Protein AF-A0A2E1RZI6-F1 (afdb_monomer)

Secondary structure (DSSP, 8-state):
-----S-------TT-EEEEE---TT-HHHHHHHHHHHHHHTEEEEE-S--S-SS--HHHHHHHHHHGGGS-----HHHHHHHHHHHH-PPPPGGGHHHHHHHHSSHHHHHHHHHHHHHHTT-BSEEEETTEEEESS---GGGGTS-PPBHHHHHHH----HHHHHHHH-------TTSPPPPPHHHHH--SSEEEE-S--S-SSS-EEEE-TTS-EEEE---BTTTTSB-EEEEEEE-TTSPEEEEEEEEETTEEEEEPPPEEE--GGGGGGS---S-------

Sequence (285 aa):
MTAIEPHEHCRLTHANKYLFVGDLHCDAMALEQAANIALVHKAKLCLLGDYTSYGPALDIVLALNDILPGSLSIFGNHEYYLARHALLGGRKFSCMNESWDSLNATSQGRHALLRYLEILQTLPAWRSNKQMIWAHGGVDDIMMDEDAPPLGRILKTGHRDRLFNLAMHSRTQNIKSSQTAPTPEWVSKLTIGHAFVGHYIRHRDHVSLVQNQHGCITHFVDCGGGKGGQAGLVLMQPDLAGCYTAHTARTGNEGADWTRPEIEFLRPENDKKMTAHATDNLVKT

Nearest PDB structures (foldseek):
  3qfo-assembly1_B  TM=6.246E-01  e=6.403E-07  Streptococcus pneumoniae R6
  4a8j-assembly1_B  TM=5.720E-01  e=3.487E+00  Saccharomyces cerevisiae S288C
  6gvw-assembly1_F  TM=2.870E-01  e=2.739E+00  Mus musculus

Solvent-accessible surface area (backbone atoms only — not comparable to full-atom values): 15412 Å² total; per-residue (Å²): 137,82,80,82,78,82,71,82,73,79,71,74,55,76,84,55,28,36,27,38,31,18,21,24,15,26,36,38,66,47,51,52,51,52,53,52,49,17,60,77,68,66,23,49,41,26,43,27,17,25,54,46,27,65,29,57,22,42,66,28,41,54,54,44,60,68,48,54,86,78,39,68,45,29,48,14,49,51,49,52,44,51,50,38,24,75,76,66,72,39,77,81,55,78,56,36,47,47,17,52,50,44,21,61,73,41,74,67,24,42,53,39,50,54,54,36,52,60,54,48,31,64,26,20,42,36,52,55,48,101,52,39,39,38,20,9,32,33,72,58,69,68,54,63,82,47,85,51,59,25,43,45,55,35,73,72,70,65,66,70,52,72,65,56,46,32,15,44,55,38,88,82,72,96,68,60,99,89,52,75,53,81,79,62,75,54,58,70,69,39,72,53,52,33,39,39,23,9,81,50,60,48,37,54,89,46,46,44,34,41,31,29,84,68,65,16,35,36,36,29,22,8,6,36,16,45,69,90,36,32,30,10,34,36,41,36,35,52,46,99,86,66,49,74,49,73,40,26,27,31,54,50,100,90,46,72,57,76,44,82,65,63,73,45,71,58,55,87,75,71,74,68,82,81,76,86,90,76,89,87,84,84,84,89,133

Radius of gyration: 19.61 Å; Cα contacts (8 Å, |Δi|>4): 596; chains: 1; bounding box: 68×56×53 Å

Foldseek 3Di:
DDDDDPDPPPQPDLQAKAKEKFAAAQPLVLVVLSVVVCVVVVHAYEYQANPHFLAARQNSLQVCLVRLVRHLYAYELVLLQLLCCVPVVDDDDPRCPRNVCNLPVDPSSVVSSVSSSVSQQAHFQKDEHQAEIGAAAAAAQVVNVDDGHGSVRCSVPVDCDPGSCNRHCQPDDDDDQPDQDDDGPRQQVDLGAEYEYHDHQRAQAWWAWEAYPNRYIYTHQHNQHSNPGFIKIWIWGQDPVSHTDTWIWTQDPVHTDIDRHDYHYDDPVVVPPPDDDDDDDDDDD

Structure (mmCIF, N/CA/C/O backbone):
data_AF-A0A2E1RZI6-F1
#
_entry.id   AF-A0A2E1RZI6-F1
#
loop_
_atom_site.group_PDB
_atom_site.id
_atom_site.type_symbol
_atom_site.label_atom_id
_atom_site.label_alt_id
_atom_site.label_comp_id
_atom_site.label_asym_id
_atom_site.label_entity_id
_atom_site.label_seq_id
_atom_site.pdbx_PDB_ins_code
_atom_site.Cartn_x
_atom_site.Cartn_y
_atom_site.Cartn_z
_atom_site.occupancy
_atom_site.B_iso_or_equiv
_atom_site.auth_seq_id
_atom_site.auth_comp_id
_atom_site.auth_asym_id
_atom_site.auth_atom_id
_atom_site.pdbx_PDB_model_num
ATOM 1 N N . MET A 1 1 ? 13.922 -34.566 7.025 1.00 35.84 1 MET A N 1
ATOM 2 C CA . MET A 1 1 ? 13.300 -33.494 6.222 1.00 35.84 1 MET A CA 1
ATOM 3 C C . MET A 1 1 ? 11.924 -33.244 6.804 1.00 35.84 1 MET A C 1
ATOM 5 O O . MET A 1 1 ? 10.984 -33.954 6.480 1.00 35.84 1 MET A O 1
ATOM 9 N N . THR A 1 2 ? 11.853 -32.350 7.783 1.00 29.70 2 THR A N 1
ATOM 10 C CA . THR A 1 2 ? 10.610 -31.947 8.444 1.00 29.70 2 THR A CA 1
ATOM 11 C C . THR A 1 2 ? 9.844 -31.004 7.524 1.00 29.70 2 THR A C 1
ATOM 13 O O . THR A 1 2 ? 10.425 -30.091 6.940 1.00 29.70 2 THR A O 1
ATOM 16 N N . ALA A 1 3 ? 8.558 -31.294 7.343 1.00 29.39 3 ALA A N 1
ATOM 17 C CA . ALA A 1 3 ? 7.646 -30.522 6.519 1.00 29.39 3 ALA A CA 1
ATOM 18 C C . ALA A 1 3 ? 7.539 -29.081 7.039 1.00 29.39 3 ALA A C 1
ATOM 20 O O . ALA A 1 3 ? 7.426 -28.855 8.242 1.00 29.39 3 ALA A O 1
ATOM 21 N N . ILE A 1 4 ? 7.588 -28.121 6.118 1.00 30.50 4 ILE A N 1
ATOM 22 C CA . ILE A 1 4 ? 7.253 -26.720 6.373 1.00 30.50 4 ILE A CA 1
ATOM 23 C C . ILE A 1 4 ? 5.740 -26.682 6.603 1.00 30.50 4 ILE A C 1
ATOM 25 O O . ILE A 1 4 ? 4.977 -27.002 5.689 1.00 30.50 4 ILE A O 1
ATOM 29 N N . GLU A 1 5 ? 5.309 -26.361 7.822 1.00 28.25 5 GLU A N 1
ATOM 30 C CA . GLU A 1 5 ? 3.887 -26.198 8.123 1.00 28.25 5 GLU A CA 1
ATOM 31 C C . GLU A 1 5 ? 3.296 -25.010 7.340 1.00 28.25 5 GLU A C 1
ATOM 33 O O . GLU A 1 5 ? 3.943 -23.966 7.204 1.00 28.25 5 GLU A O 1
ATOM 38 N N . PRO A 1 6 ? 2.075 -25.148 6.795 1.00 34.88 6 PRO A N 1
ATOM 39 C CA . PRO A 1 6 ? 1.438 -24.101 6.019 1.00 34.88 6 PRO A CA 1
ATOM 40 C C . PRO A 1 6 ? 0.861 -23.024 6.946 1.00 34.88 6 PRO A C 1
ATOM 42 O O . PRO A 1 6 ? -0.004 -23.298 7.769 1.00 34.88 6 PRO A O 1
ATOM 45 N N . HIS A 1 7 ? 1.301 -21.784 6.727 1.00 35.81 7 HIS A N 1
ATOM 46 C CA . HIS A 1 7 ? 0.655 -20.549 7.171 1.00 35.81 7 HIS A CA 1
ATOM 47 C C . HIS A 1 7 ? 0.348 -20.470 8.674 1.00 35.81 7 HIS A C 1
ATOM 49 O O . HIS A 1 7 ? -0.802 -20.608 9.097 1.00 35.81 7 HIS A O 1
ATOM 55 N N . GLU A 1 8 ? 1.349 -20.065 9.465 1.00 32.62 8 GLU A N 1
ATOM 56 C CA . GLU A 1 8 ? 1.057 -19.241 10.637 1.00 32.62 8 GLU A CA 1
ATOM 57 C C . GLU A 1 8 ? 0.176 -18.085 10.157 1.00 32.62 8 GLU A C 1
ATOM 59 O O . GLU A 1 8 ? 0.629 -17.148 9.495 1.00 32.62 8 GLU A O 1
ATOM 64 N N . HIS A 1 9 ? -1.119 -18.168 10.461 1.00 36.78 9 HIS A N 1
ATOM 65 C CA . HIS A 1 9 ? -1.949 -16.987 10.568 1.00 36.78 9 HIS A CA 1
ATOM 66 C C . HIS A 1 9 ? -1.161 -16.046 11.463 1.00 36.78 9 HIS A C 1
ATOM 68 O O . HIS A 1 9 ? -1.011 -16.319 12.655 1.00 36.78 9 HIS A O 1
ATOM 74 N N . CYS A 1 10 ? -0.602 -14.987 10.881 1.00 38.09 10 CYS A N 1
ATOM 75 C CA . CYS A 1 10 ? -0.020 -13.898 11.634 1.00 38.09 10 CYS A CA 1
ATOM 76 C C . CYS A 1 10 ? -1.180 -13.332 12.455 1.00 38.09 10 CYS A C 1
ATOM 78 O O . CYS A 1 10 ? -1.945 -12.498 11.979 1.00 38.09 10 CYS A O 1
ATOM 80 N N . ARG A 1 11 ? -1.410 -13.896 13.646 1.00 37.75 11 ARG A N 1
ATOM 81 C CA . ARG A 1 11 ? -2.431 -13.452 14.583 1.00 37.75 11 ARG A CA 1
ATOM 82 C C . ARG A 1 11 ? -1.929 -12.114 15.080 1.00 37.75 11 ARG A C 1
ATOM 84 O O . ARG A 1 11 ? -1.151 -12.040 16.024 1.00 37.75 11 ARG A O 1
ATOM 91 N N . LEU A 1 12 ? -2.317 -11.077 14.354 1.00 50.25 12 LEU A N 1
ATOM 92 C CA . LEU A 1 12 ? -2.122 -9.677 14.675 1.00 50.25 12 LEU A CA 1
ATOM 93 C C . LEU A 1 12 ? -2.569 -9.476 16.125 1.00 50.25 12 LEU A C 1
ATOM 95 O O . LEU A 1 12 ? -3.759 -9.531 16.431 1.00 50.25 12 LEU A O 1
ATOM 99 N N . THR A 1 13 ? -1.612 -9.362 17.044 1.00 49.94 13 THR A N 1
ATOM 100 C CA . THR A 1 13 ? -1.910 -9.210 18.468 1.00 49.94 13 THR A CA 1
ATOM 101 C C . THR A 1 13 ? -2.272 -7.754 18.759 1.00 49.94 13 THR A C 1
ATOM 103 O O . THR A 1 13 ? -1.731 -6.829 18.146 1.00 49.94 13 THR A O 1
ATOM 106 N N . HIS A 1 14 ? -3.158 -7.542 19.735 1.00 53.28 14 HIS A N 1
ATOM 107 C CA . HIS A 1 14 ? -3.582 -6.212 20.196 1.00 53.28 14 HIS A CA 1
ATOM 108 C C . HIS A 1 14 ? -2.431 -5.354 20.765 1.00 53.28 14 HIS A C 1
ATOM 110 O O . HIS A 1 14 ? -2.615 -4.170 21.000 1.00 53.28 14 HIS A O 1
ATOM 116 N N . ALA A 1 15 ? -1.238 -5.925 20.974 1.00 61.38 15 ALA A N 1
ATOM 117 C CA . ALA A 1 15 ? -0.071 -5.226 21.517 1.00 61.38 15 ALA A CA 1
ATOM 118 C C . ALA A 1 15 ? 0.815 -4.561 20.447 1.00 61.38 15 ALA A C 1
ATOM 120 O O . ALA A 1 15 ? 1.722 -3.797 20.783 1.00 61.38 15 ALA A O 1
ATOM 121 N N . ASN A 1 16 ? 0.595 -4.858 19.164 1.00 79.44 16 ASN A N 1
ATOM 122 C CA . ASN A 1 16 ? 1.443 -4.335 18.098 1.00 79.44 16 ASN A CA 1
ATOM 123 C C . ASN A 1 16 ? 1.062 -2.900 17.725 1.00 79.44 16 ASN A C 1
ATOM 125 O O . ASN A 1 16 ? -0.117 -2.558 17.616 1.00 79.44 16 ASN A O 1
ATOM 129 N N . LYS A 1 17 ? 2.085 -2.087 17.452 1.00 89.31 17 LYS A N 1
ATOM 130 C CA . LYS A 1 17 ? 1.945 -0.820 16.730 1.00 89.31 17 LYS A CA 1
ATOM 131 C C . LYS A 1 17 ? 1.974 -1.094 15.230 1.00 89.31 17 LYS A C 1
ATOM 133 O O . LYS A 1 17 ? 2.715 -1.975 14.788 1.00 89.31 17 LYS A O 1
ATOM 138 N N . TYR A 1 18 ? 1.225 -0.322 14.457 1.00 92.44 18 TYR A N 1
ATOM 139 C CA . TYR A 1 18 ? 1.175 -0.433 12.999 1.00 92.44 18 TYR A CA 1
ATOM 140 C C . TYR A 1 18 ? 1.479 0.921 12.377 1.00 92.44 18 TYR A C 1
ATOM 142 O O . TYR A 1 18 ? 0.929 1.925 12.818 1.00 92.44 18 TYR A O 1
ATOM 150 N N . LEU A 1 19 ? 2.347 0.949 11.371 1.00 94.06 19 LEU A N 1
ATOM 151 C CA . LEU A 1 19 ? 2.562 2.130 10.544 1.00 94.06 19 LEU A CA 1
ATOM 152 C C . LEU A 1 19 ? 1.961 1.862 9.168 1.00 94.06 19 LEU A C 1
ATOM 154 O O . LEU A 1 19 ? 2.531 1.104 8.382 1.00 94.06 19 LEU A O 1
ATOM 158 N N . PHE A 1 20 ? 0.813 2.471 8.904 1.00 96.62 20 PHE A N 1
ATOM 159 C CA . PHE A 1 20 ? 0.176 2.455 7.597 1.00 96.62 20 PHE A CA 1
ATOM 160 C C . PHE A 1 20 ? 0.793 3.521 6.707 1.00 96.62 20 PHE A C 1
ATOM 162 O O . PHE A 1 20 ? 0.998 4.652 7.149 1.00 96.62 20 PHE A O 1
ATOM 169 N N . VAL A 1 21 ? 1.078 3.149 5.465 1.00 96.25 21 VAL A N 1
ATOM 170 C CA . VAL A 1 21 ? 1.686 4.022 4.460 1.00 96.25 21 VAL A CA 1
ATOM 171 C C . VAL A 1 21 ? 0.787 4.029 3.236 1.00 96.25 21 VAL A C 1
ATOM 173 O O . VAL A 1 21 ? 0.423 2.958 2.740 1.00 96.25 21 VAL A O 1
ATOM 176 N N . GLY A 1 22 ? 0.417 5.228 2.792 1.00 95.88 22 GLY A N 1
ATOM 177 C CA . GLY A 1 22 ? -0.352 5.436 1.568 1.00 95.88 22 GLY A CA 1
ATOM 178 C C . GLY A 1 22 ? 0.458 5.133 0.307 1.00 95.88 22 GLY A C 1
ATOM 179 O O . GLY A 1 22 ? 1.567 4.600 0.368 1.00 95.88 22 GLY A O 1
ATOM 180 N N . ASP A 1 23 ? -0.111 5.488 -0.837 1.00 96.25 23 ASP A N 1
ATOM 181 C CA . ASP A 1 23 ? 0.463 5.217 -2.152 1.00 96.25 23 ASP A CA 1
ATOM 182 C C . ASP A 1 23 ? 1.832 5.906 -2.323 1.00 96.25 23 ASP A C 1
ATOM 184 O O . ASP A 1 23 ? 2.042 7.045 -1.887 1.00 96.25 23 ASP A O 1
ATOM 188 N N . LEU A 1 24 ? 2.778 5.202 -2.958 1.00 96.06 24 LEU A N 1
ATOM 189 C CA . LEU A 1 24 ? 4.174 5.647 -3.091 1.00 96.06 24 LEU A CA 1
ATOM 190 C C . LEU A 1 24 ? 4.536 6.045 -4.521 1.00 96.06 24 LEU A C 1
ATOM 192 O O . LEU A 1 24 ? 5.321 6.970 -4.699 1.00 96.06 24 LEU A O 1
ATOM 196 N N . HIS A 1 25 ? 4.007 5.342 -5.529 1.00 96.56 25 HIS A N 1
ATOM 197 C CA . HIS A 1 25 ? 4.252 5.618 -6.952 1.00 96.56 25 HIS A CA 1
ATOM 198 C C . HIS A 1 25 ? 5.708 5.966 -7.294 1.00 96.56 25 HIS A C 1
ATOM 200 O O . HIS A 1 25 ? 6.024 7.059 -7.761 1.00 96.56 25 HIS A O 1
ATOM 206 N N . CYS A 1 26 ? 6.597 5.004 -7.057 1.00 96.31 26 CYS A N 1
ATOM 207 C CA . CYS A 1 26 ? 8.032 5.090 -7.320 1.00 96.31 26 CYS A CA 1
ATOM 208 C C . CYS A 1 26 ? 8.845 6.003 -6.389 1.00 96.31 26 CYS A C 1
ATOM 210 O O . CYS A 1 26 ? 10.049 6.143 -6.596 1.00 96.31 26 CYS A O 1
ATOM 212 N N . ASP A 1 27 ? 8.254 6.534 -5.318 1.00 94.25 27 ASP A N 1
ATOM 213 C CA . ASP A 1 27 ? 8.988 7.286 -4.298 1.00 94.25 27 ASP A CA 1
ATOM 214 C C . ASP A 1 27 ? 9.765 6.358 -3.338 1.00 94.25 27 ASP A C 1
ATOM 216 O O . ASP A 1 27 ? 9.298 5.962 -2.264 1.00 94.25 27 ASP A O 1
ATOM 220 N N . ALA A 1 28 ? 10.977 5.979 -3.750 1.00 93.19 28 ALA A N 1
ATOM 221 C CA . ALA A 1 28 ? 11.876 5.144 -2.952 1.00 93.19 28 ALA A CA 1
ATOM 222 C C . ALA A 1 28 ? 12.345 5.837 -1.660 1.00 93.19 28 ALA A C 1
ATOM 224 O O . ALA A 1 28 ? 12.524 5.171 -0.639 1.00 93.19 28 ALA A O 1
ATOM 225 N N . MET A 1 29 ? 12.493 7.166 -1.679 1.00 89.81 29 MET A N 1
ATOM 226 C CA . MET A 1 29 ? 12.886 7.935 -0.496 1.00 89.81 29 MET A CA 1
ATOM 227 C C . MET A 1 29 ? 11.780 7.913 0.559 1.00 89.81 29 MET A C 1
ATOM 229 O O . MET A 1 29 ? 12.051 7.678 1.738 1.00 89.81 29 MET A O 1
ATOM 233 N N . ALA A 1 30 ? 10.524 8.099 0.149 1.00 89.69 30 ALA A N 1
ATOM 234 C CA . ALA A 1 30 ? 9.384 7.992 1.051 1.00 89.69 30 ALA A CA 1
ATOM 235 C C . ALA A 1 30 ? 9.271 6.595 1.681 1.00 89.69 30 ALA A C 1
ATOM 237 O O . ALA A 1 30 ? 9.000 6.478 2.880 1.00 89.69 30 ALA A O 1
ATOM 238 N N . LEU A 1 31 ? 9.524 5.539 0.899 1.00 94.38 31 LEU A N 1
ATOM 239 C CA . LEU A 1 31 ? 9.553 4.166 1.405 1.00 94.38 31 LEU A CA 1
ATOM 240 C C . LEU A 1 31 ? 10.637 3.972 2.475 1.00 94.38 31 LEU A C 1
ATOM 242 O O . LEU A 1 31 ? 10.353 3.413 3.537 1.00 94.38 31 LEU A O 1
ATOM 246 N N . GLU A 1 32 ? 11.858 4.448 2.222 1.00 91.88 32 GLU A N 1
ATOM 247 C CA . GLU A 1 32 ? 12.967 4.366 3.179 1.00 91.88 32 GLU A CA 1
ATOM 248 C C . GLU A 1 32 ? 12.644 5.117 4.479 1.00 91.88 32 GLU A C 1
ATOM 250 O O . GLU A 1 32 ? 12.811 4.579 5.579 1.00 91.88 32 GLU A O 1
ATOM 255 N N . GLN A 1 33 ? 12.105 6.334 4.374 1.00 88.06 33 GLN A N 1
ATOM 256 C CA . GLN A 1 33 ? 11.678 7.111 5.538 1.00 88.06 33 GLN A CA 1
ATOM 257 C C . GLN A 1 33 ? 10.607 6.378 6.349 1.00 88.06 33 GLN A C 1
ATOM 259 O O . GLN A 1 33 ? 10.727 6.272 7.572 1.00 88.06 33 GLN A O 1
ATOM 264 N N . ALA A 1 34 ? 9.587 5.826 5.690 1.00 90.56 34 ALA A N 1
ATOM 265 C CA . ALA A 1 34 ? 8.539 5.067 6.361 1.00 90.56 34 ALA A CA 1
ATOM 266 C C . ALA A 1 34 ? 9.089 3.808 7.053 1.00 90.56 34 ALA A C 1
ATOM 268 O O . ALA A 1 34 ? 8.711 3.515 8.191 1.00 90.56 34 ALA A O 1
ATOM 269 N N . ALA A 1 35 ? 10.019 3.090 6.416 1.00 92.69 35 ALA A N 1
ATOM 270 C CA . ALA A 1 35 ? 10.683 1.934 7.017 1.00 92.69 35 ALA A CA 1
ATOM 271 C C . ALA A 1 35 ? 11.487 2.325 8.271 1.00 92.69 35 ALA A C 1
ATOM 273 O O . ALA A 1 35 ? 11.368 1.671 9.312 1.00 92.69 35 ALA A O 1
ATOM 274 N N . ASN A 1 36 ? 12.228 3.434 8.211 1.00 87.75 36 ASN A N 1
ATOM 275 C CA . ASN A 1 36 ? 12.973 3.969 9.352 1.00 87.75 36 ASN A CA 1
ATOM 276 C C . ASN A 1 36 ? 12.045 4.386 10.502 1.00 87.75 36 ASN A C 1
ATOM 278 O O . ASN A 1 36 ? 12.310 4.070 11.663 1.00 87.75 36 ASN A O 1
ATOM 282 N N . ILE A 1 37 ? 10.916 5.028 10.198 1.00 84.81 37 ILE A N 1
ATOM 283 C CA . ILE A 1 37 ? 9.906 5.391 11.200 1.00 84.81 37 ILE A CA 1
ATOM 284 C C . ILE A 1 37 ? 9.314 4.135 11.846 1.00 84.81 37 ILE A C 1
ATOM 286 O O . ILE A 1 37 ? 9.221 4.059 13.073 1.00 84.81 37 ILE A O 1
ATOM 290 N N . ALA A 1 38 ? 8.949 3.126 11.051 1.00 89.81 38 ALA A N 1
ATOM 291 C CA . ALA A 1 38 ? 8.434 1.867 11.580 1.00 89.81 38 ALA A CA 1
ATOM 292 C C . ALA A 1 38 ? 9.448 1.206 12.527 1.00 89.81 38 ALA A C 1
ATOM 294 O O . ALA A 1 38 ? 9.070 0.760 13.612 1.00 89.81 38 ALA A O 1
ATOM 295 N N . LEU A 1 39 ? 10.736 1.223 12.172 1.00 90.25 39 LEU A N 1
ATOM 296 C CA . LEU A 1 39 ? 11.815 0.707 13.012 1.00 90.25 39 LEU A CA 1
ATOM 297 C C . LEU A 1 39 ? 11.932 1.474 14.340 1.00 90.25 39 LEU A C 1
ATOM 299 O O . LEU A 1 39 ? 11.896 0.856 15.407 1.00 90.25 39 LEU A O 1
ATOM 303 N N . VAL A 1 40 ? 12.011 2.809 14.291 1.00 87.88 40 VAL A N 1
ATOM 304 C CA . VAL A 1 40 ? 12.124 3.681 15.479 1.00 87.88 40 VAL A CA 1
ATOM 305 C C . VAL A 1 40 ? 10.943 3.482 16.428 1.00 87.88 40 VAL A C 1
ATOM 307 O O . VAL A 1 40 ? 11.121 3.350 17.641 1.00 87.88 40 VAL A O 1
ATOM 310 N N . HIS A 1 41 ? 9.730 3.399 15.882 1.00 83.88 41 HIS A N 1
ATOM 311 C CA . HIS A 1 41 ? 8.514 3.229 16.673 1.00 83.88 41 HIS A CA 1
ATOM 312 C C . HIS A 1 41 ? 8.216 1.772 17.043 1.00 83.88 41 HIS A C 1
ATOM 314 O O . HIS A 1 41 ? 7.239 1.530 17.758 1.00 83.88 41 HIS A O 1
ATOM 320 N N . LYS A 1 42 ? 9.043 0.811 16.603 1.00 90.31 42 LYS A N 1
ATOM 321 C CA . LYS A 1 42 ? 8.813 -0.637 16.757 1.00 90.31 42 LYS A CA 1
ATOM 322 C C . LYS A 1 42 ? 7.430 -1.054 16.239 1.00 90.31 42 LYS A C 1
ATOM 324 O O . LYS A 1 42 ? 6.729 -1.852 16.862 1.00 90.31 42 LYS A O 1
ATOM 329 N N . ALA A 1 43 ? 7.023 -0.464 15.121 1.00 90.19 43 ALA A N 1
ATOM 330 C CA . ALA A 1 43 ? 5.752 -0.714 14.467 1.00 90.19 43 ALA A CA 1
ATOM 331 C C . ALA A 1 43 ? 5.912 -1.708 13.313 1.00 90.19 43 ALA A C 1
ATOM 333 O O . ALA A 1 43 ? 6.951 -1.777 12.657 1.00 90.19 43 ALA A O 1
ATOM 334 N N . LYS A 1 44 ? 4.858 -2.476 13.040 1.00 94.38 44 LYS A N 1
ATOM 335 C CA . LYS A 1 44 ? 4.756 -3.278 11.822 1.00 94.38 44 LYS A CA 1
ATOM 336 C C . LYS A 1 44 ? 4.422 -2.359 10.650 1.00 94.38 44 LYS A C 1
ATOM 338 O O . LYS A 1 44 ? 3.420 -1.646 10.690 1.00 94.38 44 LYS A O 1
ATOM 343 N N . LEU A 1 45 ? 5.256 -2.386 9.616 1.00 95.81 45 LEU A N 1
ATOM 344 C CA . LEU A 1 45 ? 5.038 -1.615 8.396 1.00 95.81 45 LEU A CA 1
ATOM 345 C C . LEU A 1 45 ? 3.897 -2.230 7.573 1.00 95.81 45 LEU A C 1
ATOM 347 O O . LEU A 1 45 ? 3.898 -3.436 7.315 1.00 95.81 45 LEU A O 1
ATOM 351 N N . CYS A 1 46 ? 2.941 -1.399 7.165 1.00 97.38 46 CYS A N 1
ATOM 352 C CA . CYS A 1 46 ? 1.745 -1.786 6.421 1.00 97.38 46 CYS A CA 1
ATOM 353 C C . CYS A 1 46 ? 1.609 -0.885 5.183 1.00 97.38 46 CYS A C 1
ATOM 355 O O . CYS A 1 46 ? 1.040 0.202 5.267 1.00 97.38 46 CYS A O 1
ATOM 357 N N . LEU A 1 47 ? 2.143 -1.312 4.034 1.00 98.38 47 LEU A N 1
ATOM 358 C CA . LEU A 1 47 ? 1.984 -0.561 2.780 1.00 98.38 47 LEU A CA 1
ATOM 359 C C . LEU A 1 47 ? 0.620 -0.884 2.148 1.00 98.38 47 LEU A C 1
ATOM 361 O O . LEU A 1 47 ? 0.273 -2.065 2.024 1.00 98.38 47 LEU A O 1
ATOM 365 N N . LEU A 1 48 ? -0.126 0.146 1.740 1.00 98.19 48 LEU A N 1
ATOM 366 C CA . LEU A 1 48 ? -1.523 0.041 1.283 1.00 98.19 48 LEU A CA 1
ATOM 367 C C . LEU A 1 48 ? -1.700 -0.200 -0.227 1.00 98.19 48 LEU A C 1
ATOM 369 O O . LEU A 1 48 ? -2.813 -0.111 -0.737 1.00 98.19 48 LEU A O 1
ATOM 373 N N . GLY A 1 49 ? -0.626 -0.550 -0.927 1.00 97.56 49 GLY A N 1
ATOM 374 C CA . GLY A 1 49 ? -0.610 -0.780 -2.373 1.00 97.56 49 GLY A CA 1
ATOM 375 C C . GLY A 1 49 ? -0.053 0.409 -3.151 1.00 97.56 49 GLY A C 1
ATOM 376 O O . GLY A 1 49 ? 0.424 1.374 -2.560 1.00 97.56 49 GLY A O 1
ATOM 377 N N . ASP A 1 50 ? -0.081 0.300 -4.476 1.00 97.69 50 ASP A N 1
ATOM 378 C CA . ASP A 1 50 ? 0.325 1.335 -5.426 1.00 97.69 50 ASP A CA 1
ATOM 379 C C . ASP A 1 50 ? 1.749 1.848 -5.177 1.00 97.69 50 ASP A C 1
ATOM 381 O O . ASP A 1 50 ? 2.042 3.039 -5.025 1.00 97.69 50 ASP A O 1
ATOM 385 N N . TYR A 1 51 ? 2.679 0.895 -5.139 1.00 97.69 51 TYR A N 1
ATOM 386 C CA . TYR A 1 51 ? 4.088 1.199 -4.915 1.00 97.69 51 TYR A CA 1
ATOM 387 C C . TYR A 1 51 ? 4.754 1.708 -6.190 1.00 97.69 51 TYR A C 1
ATOM 389 O O . TYR A 1 51 ? 5.668 2.523 -6.141 1.00 97.69 51 TYR A O 1
ATOM 397 N N . THR A 1 52 ? 4.318 1.206 -7.342 1.00 96.94 52 THR A N 1
ATOM 398 C CA . THR A 1 52 ? 4.915 1.499 -8.652 1.00 96.94 52 THR A CA 1
ATOM 399 C C . THR A 1 52 ? 4.028 2.422 -9.496 1.00 96.94 52 THR A C 1
ATOM 401 O O . THR A 1 52 ? 2.953 2.839 -9.063 1.00 96.94 52 THR A O 1
ATOM 404 N N . SER A 1 53 ? 4.434 2.682 -10.747 1.00 94.75 53 SER A N 1
ATOM 405 C CA . SER A 1 53 ? 3.779 3.573 -11.722 1.00 94.75 53 SER A CA 1
ATOM 406 C C . SER A 1 53 ? 4.022 5.062 -11.491 1.00 94.75 53 SER A C 1
ATOM 408 O O . SER A 1 53 ? 4.375 5.477 -10.400 1.00 94.75 53 SER A O 1
ATOM 410 N N . TYR A 1 54 ? 3.804 5.855 -12.546 1.00 92.94 54 TYR A N 1
ATOM 411 C CA . TYR A 1 54 ? 4.025 7.308 -12.606 1.00 92.94 54 TYR A CA 1
ATOM 412 C C . TYR A 1 54 ? 5.489 7.769 -12.485 1.00 92.94 54 TYR A C 1
ATOM 414 O O . TYR A 1 54 ? 5.736 8.965 -12.391 1.00 92.94 54 TYR A O 1
ATOM 422 N N . GLY A 1 55 ? 6.450 6.845 -12.579 1.00 94.19 55 GLY A N 1
ATOM 423 C CA . GLY A 1 55 ? 7.872 7.165 -12.678 1.00 94.19 55 GLY A CA 1
ATOM 424 C C . GLY A 1 55 ? 8.769 5.929 -12.838 1.00 94.19 55 GLY A C 1
ATOM 425 O O . GLY A 1 55 ? 8.266 4.799 -12.930 1.00 94.19 55 GLY A O 1
ATOM 426 N N . PRO A 1 56 ? 10.100 6.117 -12.888 1.00 96.56 56 PRO A N 1
ATOM 427 C CA . PRO A 1 56 ? 11.079 5.031 -12.895 1.00 96.56 56 PRO A CA 1
ATOM 428 C C . PRO A 1 56 ? 10.998 4.195 -11.611 1.00 96.56 56 PRO A C 1
ATOM 430 O O . PRO A 1 56 ? 11.028 4.732 -10.513 1.00 96.56 56 PRO A O 1
ATOM 433 N N . ALA A 1 57 ? 10.920 2.870 -11.731 1.00 97.62 57 ALA A N 1
ATOM 434 C CA . ALA A 1 57 ? 10.605 1.980 -10.613 1.00 97.62 57 ALA A CA 1
ATOM 435 C C . ALA A 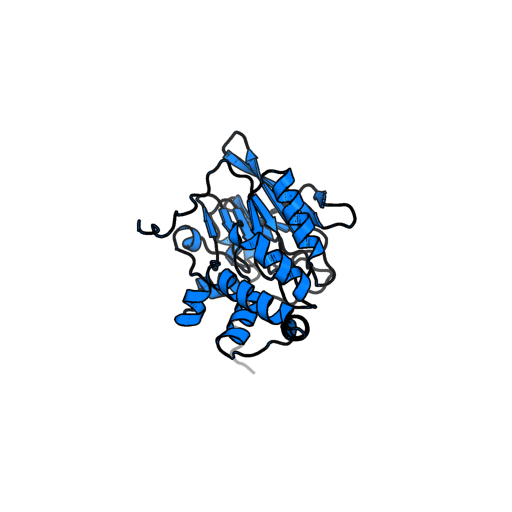1 57 ? 11.786 1.154 -10.093 1.00 97.62 57 ALA A C 1
ATOM 437 O O . ALA A 1 57 ? 11.608 0.411 -9.132 1.00 97.62 57 ALA A O 1
ATOM 438 N N . LEU A 1 58 ? 12.969 1.236 -10.710 1.00 98.19 58 LEU A N 1
ATOM 439 C CA . LEU A 1 58 ? 14.098 0.378 -10.336 1.00 98.19 58 LEU A CA 1
ATOM 440 C C . LEU A 1 58 ? 14.454 0.506 -8.848 1.00 98.19 58 LEU A C 1
ATOM 442 O O . LEU A 1 58 ? 14.496 -0.505 -8.149 1.00 98.19 58 LEU A O 1
ATOM 446 N N . ASP A 1 59 ? 14.642 1.733 -8.365 1.00 97.69 59 ASP A N 1
ATOM 447 C CA . ASP A 1 59 ? 15.100 1.983 -6.996 1.00 97.69 59 ASP A CA 1
ATOM 448 C C . ASP A 1 59 ? 14.074 1.515 -5.962 1.00 97.69 59 ASP A C 1
ATOM 450 O O . ASP A 1 59 ? 14.418 0.797 -5.021 1.00 97.69 59 ASP A O 1
ATOM 454 N N . ILE A 1 60 ? 12.789 1.830 -6.175 1.00 97.81 60 ILE A N 1
ATOM 455 C CA . ILE A 1 60 ? 11.747 1.388 -5.247 1.00 97.81 60 ILE A CA 1
ATOM 456 C C . ILE A 1 60 ? 11.584 -0.134 -5.269 1.00 97.81 60 ILE A C 1
ATOM 458 O O . ILE A 1 60 ? 11.388 -0.739 -4.222 1.00 97.81 60 ILE A O 1
ATOM 462 N N . VAL A 1 61 ? 11.692 -0.782 -6.433 1.00 98.62 61 VAL A N 1
ATOM 463 C CA . VAL A 1 61 ? 11.542 -2.241 -6.545 1.00 98.62 61 VAL A CA 1
ATOM 464 C C . VAL A 1 61 ? 12.690 -2.969 -5.848 1.00 98.62 61 VAL A C 1
ATOM 466 O O . VAL A 1 61 ? 12.453 -3.992 -5.206 1.00 98.62 61 VAL A O 1
ATOM 469 N N . LEU A 1 62 ? 13.914 -2.439 -5.921 1.00 98.44 62 LEU A N 1
ATOM 470 C CA . LEU A 1 62 ? 15.038 -2.964 -5.146 1.00 98.44 62 LEU A CA 1
ATOM 471 C C . LEU A 1 62 ? 14.756 -2.869 -3.641 1.00 98.44 62 LEU A C 1
ATOM 473 O O . LEU A 1 62 ? 14.836 -3.886 -2.959 1.00 98.44 62 LEU A O 1
ATOM 477 N N . ALA A 1 63 ? 14.321 -1.707 -3.146 1.00 98.00 63 ALA A N 1
ATOM 478 C CA . ALA A 1 63 ? 13.975 -1.533 -1.733 1.00 98.00 63 ALA A CA 1
ATOM 479 C C . ALA A 1 63 ? 12.796 -2.427 -1.285 1.00 98.00 63 ALA A C 1
ATOM 481 O O . ALA A 1 63 ? 12.810 -3.016 -0.203 1.00 98.00 63 ALA A O 1
ATOM 482 N N . LEU A 1 64 ? 11.770 -2.581 -2.126 1.00 98.44 64 LEU A N 1
ATOM 483 C CA . LEU A 1 64 ? 10.600 -3.417 -1.838 1.00 98.44 64 LEU A CA 1
ATOM 484 C C . LEU A 1 64 ? 10.941 -4.905 -1.742 1.00 98.44 64 LEU A C 1
ATOM 486 O O . LEU A 1 64 ? 10.311 -5.609 -0.952 1.00 98.44 64 LEU A O 1
ATOM 490 N N . ASN A 1 65 ? 11.920 -5.387 -2.513 1.00 98.38 65 ASN A N 1
ATOM 491 C CA . ASN A 1 65 ? 12.368 -6.779 -2.436 1.00 98.38 65 ASN A CA 1
ATOM 492 C C . ASN A 1 65 ? 12.900 -7.148 -1.043 1.00 98.38 65 ASN A C 1
ATOM 494 O O . ASN A 1 65 ? 12.744 -8.300 -0.629 1.00 98.38 65 ASN A O 1
ATOM 498 N N . ASP A 1 66 ? 13.457 -6.175 -0.321 1.00 97.25 66 ASP A N 1
ATOM 499 C CA . ASP A 1 66 ? 13.959 -6.356 1.041 1.00 97.25 66 ASP A CA 1
ATOM 500 C C . ASP A 1 66 ? 12.860 -6.136 2.093 1.00 97.25 66 ASP A C 1
ATOM 502 O O . ASP A 1 66 ? 12.781 -6.863 3.085 1.00 97.25 66 ASP A O 1
ATOM 506 N N . ILE A 1 67 ? 11.978 -5.157 1.871 1.00 96.88 67 ILE A N 1
ATOM 507 C CA . ILE A 1 67 ? 10.980 -4.722 2.862 1.00 96.88 67 ILE A CA 1
ATOM 508 C C . ILE A 1 67 ? 9.744 -5.631 2.903 1.00 96.88 67 ILE A C 1
ATOM 510 O O . ILE A 1 67 ? 9.264 -5.984 3.986 1.00 96.88 67 ILE A O 1
ATOM 514 N N . LEU A 1 68 ? 9.196 -6.003 1.743 1.00 97.06 68 LEU A N 1
ATOM 515 C CA . LEU A 1 68 ? 7.900 -6.685 1.657 1.00 97.06 68 LEU A CA 1
ATOM 516 C C . LEU A 1 68 ? 7.838 -8.052 2.359 1.00 97.06 68 LEU A C 1
ATOM 518 O O . LEU A 1 68 ? 6.812 -8.328 2.981 1.00 97.06 68 LEU A O 1
ATOM 522 N N . PRO A 1 69 ? 8.876 -8.914 2.326 1.00 95.62 69 PRO A N 1
ATOM 523 C CA . PRO A 1 69 ? 8.819 -10.206 3.013 1.00 95.62 69 PRO A CA 1
ATOM 524 C C . PRO A 1 69 ? 8.582 -10.108 4.530 1.00 95.62 69 PRO A C 1
ATOM 526 O O . PRO A 1 69 ? 8.070 -11.054 5.125 1.00 95.62 69 PRO A O 1
ATOM 529 N N . GLY A 1 70 ? 8.953 -8.985 5.159 1.00 92.75 70 GLY A N 1
ATOM 530 C CA . GLY A 1 70 ? 8.789 -8.749 6.598 1.00 92.75 70 GLY A CA 1
ATOM 531 C C . GLY A 1 70 ? 7.615 -7.839 6.976 1.00 92.75 70 GLY A C 1
ATOM 532 O O . GLY A 1 70 ? 7.408 -7.582 8.167 1.00 92.75 70 GLY A O 1
ATOM 533 N N . SER A 1 71 ? 6.866 -7.324 5.998 1.00 95.25 71 SER A N 1
ATOM 534 C CA . SER A 1 71 ? 5.795 -6.351 6.217 1.00 95.25 71 SER A CA 1
ATOM 535 C C . SER A 1 71 ? 4.404 -6.998 6.267 1.00 95.25 71 SER A C 1
ATOM 537 O O . SER A 1 71 ? 4.203 -8.169 5.945 1.00 95.25 71 SER A O 1
ATOM 539 N N . LEU A 1 72 ? 3.402 -6.211 6.665 1.00 96.00 72 LEU A N 1
ATOM 540 C CA . LEU A 1 72 ? 1.983 -6.576 6.598 1.00 96.00 72 LEU A CA 1
ATOM 541 C C . LEU A 1 72 ? 1.285 -5.867 5.431 1.00 96.00 72 LEU A C 1
ATOM 543 O O . LEU A 1 72 ? 0.146 -5.406 5.542 1.00 96.00 72 LEU A O 1
ATOM 547 N N . SER A 1 73 ? 1.991 -5.755 4.311 1.00 97.81 73 SER A N 1
ATOM 548 C CA . SER A 1 73 ? 1.511 -5.030 3.139 1.00 97.81 73 SER A CA 1
ATOM 549 C C . SER A 1 73 ? 0.467 -5.815 2.335 1.00 97.81 73 SER A C 1
ATOM 551 O O . SER A 1 73 ? 0.333 -7.040 2.469 1.00 97.81 73 SER A O 1
ATOM 553 N N . ILE A 1 74 ? -0.266 -5.074 1.505 1.00 98.50 74 ILE A N 1
ATOM 554 C CA . ILE A 1 74 ? -1.264 -5.540 0.528 1.00 98.50 74 ILE A CA 1
ATOM 555 C C . ILE A 1 74 ? -0.912 -4.984 -0.855 1.00 98.50 74 ILE A C 1
ATOM 557 O O . ILE A 1 74 ? -0.263 -3.944 -0.936 1.00 98.50 74 ILE A O 1
ATOM 561 N N . PHE A 1 75 ? -1.325 -5.635 -1.940 1.00 98.38 75 PHE A N 1
ATOM 562 C CA . PHE A 1 75 ? -1.090 -5.088 -3.285 1.00 98.38 75 PHE A CA 1
ATOM 563 C C . PHE A 1 75 ? -2.162 -4.057 -3.675 1.00 98.38 75 PHE A C 1
ATOM 565 O O . PHE A 1 75 ? -3.313 -4.181 -3.258 1.00 98.38 75 PHE A O 1
ATOM 572 N N . GLY A 1 76 ? -1.788 -3.064 -4.488 1.00 97.38 76 GLY A N 1
ATOM 573 C CA . GLY A 1 76 ? -2.723 -2.104 -5.083 1.00 97.38 76 GLY A CA 1
ATOM 574 C C . GLY A 1 76 ? -3.117 -2.474 -6.509 1.00 97.38 76 GLY A C 1
ATOM 575 O O . GLY A 1 76 ? -2.684 -3.496 -7.066 1.00 97.38 76 GLY A O 1
ATOM 576 N N . ASN A 1 77 ? -3.932 -1.631 -7.146 1.00 96.12 77 ASN A N 1
ATOM 577 C CA . ASN A 1 77 ? -4.345 -1.901 -8.520 1.00 96.12 77 ASN A CA 1
ATOM 578 C C . ASN A 1 77 ? -3.181 -1.760 -9.511 1.00 96.12 77 ASN A C 1
ATOM 580 O O . ASN A 1 77 ? -3.188 -2.430 -10.548 1.00 96.12 77 ASN A O 1
ATOM 584 N N . HIS A 1 78 ? -2.174 -0.939 -9.214 1.00 96.62 78 HIS A N 1
ATOM 585 C CA . HIS A 1 78 ? -0.998 -0.809 -10.073 1.00 96.62 78 HIS A CA 1
ATOM 586 C C . HIS A 1 78 ? -0.120 -2.064 -10.042 1.00 96.62 78 HIS A C 1
ATOM 588 O O . HIS A 1 78 ? 0.278 -2.548 -11.105 1.00 96.62 78 HIS A O 1
ATOM 594 N N . GLU A 1 79 ? 0.077 -2.681 -8.875 1.00 97.88 79 GLU A N 1
ATOM 595 C CA . GLU A 1 79 ? 0.759 -3.980 -8.778 1.00 97.88 79 GLU A CA 1
ATOM 596 C C . GLU A 1 79 ? -0.026 -5.082 -9.486 1.00 97.88 79 GLU A C 1
ATOM 598 O O . GLU A 1 79 ? 0.556 -5.919 -10.184 1.00 97.88 79 GLU A O 1
ATOM 603 N N . TYR A 1 80 ? -1.356 -5.054 -9.368 1.00 96.62 80 TYR A N 1
ATOM 604 C CA . TYR A 1 80 ? -2.223 -5.971 -10.097 1.00 96.62 80 TYR A CA 1
ATOM 605 C C . TYR A 1 80 ? -2.023 -5.864 -11.618 1.00 96.62 80 TYR A C 1
ATOM 607 O O . TYR A 1 80 ? -1.870 -6.881 -12.306 1.00 96.62 80 TYR A O 1
ATOM 615 N N . TYR A 1 81 ? -2.005 -4.642 -12.159 1.00 96.06 81 TYR A N 1
ATOM 616 C CA . TYR A 1 81 ? -1.794 -4.403 -13.587 1.00 96.06 81 TYR A CA 1
ATOM 617 C C . TYR A 1 81 ? -0.387 -4.780 -14.043 1.00 96.06 81 TYR A C 1
ATOM 619 O O . TYR A 1 81 ? -0.254 -5.423 -15.090 1.00 96.06 81 TYR A O 1
ATOM 627 N N . LEU A 1 82 ? 0.635 -4.442 -13.256 1.00 97.00 82 LEU A N 1
ATOM 628 C CA . LEU A 1 82 ? 2.022 -4.787 -13.548 1.00 97.00 82 LEU A CA 1
ATOM 629 C C . LEU A 1 82 ? 2.194 -6.304 -13.621 1.00 97.00 82 LEU A C 1
ATOM 631 O O . LEU A 1 82 ? 2.689 -6.815 -14.625 1.00 97.00 82 LEU A O 1
ATOM 635 N N . ALA A 1 83 ? 1.718 -7.036 -12.611 1.00 97.12 83 ALA A N 1
ATOM 636 C CA . ALA A 1 83 ? 1.820 -8.490 -12.577 1.00 97.12 83 ALA A CA 1
ATOM 637 C C . ALA A 1 83 ? 1.010 -9.150 -13.702 1.00 97.12 83 ALA A C 1
ATOM 639 O O . ALA A 1 83 ? 1.494 -10.080 -14.350 1.00 97.12 83 ALA A O 1
ATOM 640 N N . ARG A 1 84 ? -0.192 -8.640 -14.009 1.00 96.19 84 ARG A N 1
ATOM 641 C CA . ARG A 1 84 ? -0.971 -9.102 -15.170 1.00 96.19 84 ARG A CA 1
ATOM 642 C C . ARG A 1 84 ? -0.235 -8.902 -16.490 1.00 96.19 84 ARG A C 1
ATOM 644 O O . ARG A 1 84 ? -0.317 -9.774 -17.354 1.00 96.19 84 ARG A O 1
ATOM 651 N N . HIS A 1 85 ? 0.406 -7.753 -16.683 1.00 96.56 85 HIS A N 1
ATOM 652 C CA . HI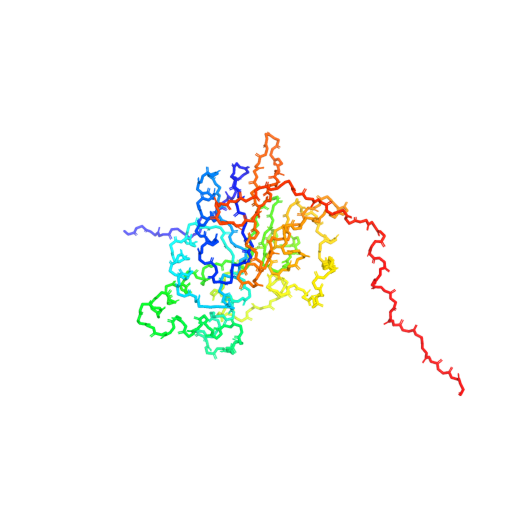S A 1 85 ? 1.164 -7.483 -17.900 1.00 96.56 85 HIS A CA 1
ATOM 653 C C . HIS A 1 85 ? 2.392 -8.396 -17.982 1.00 96.56 85 HIS A C 1
ATOM 655 O O . HIS A 1 85 ? 2.544 -9.117 -18.967 1.00 96.56 85 HIS A O 1
ATOM 661 N N . ALA A 1 86 ? 3.196 -8.432 -16.918 1.00 96.88 86 ALA A N 1
ATOM 662 C CA . ALA A 1 86 ? 4.455 -9.165 -16.869 1.00 96.88 86 ALA A CA 1
ATOM 663 C C . ALA A 1 86 ? 4.289 -10.688 -16.983 1.00 96.88 86 ALA A C 1
ATOM 665 O O . ALA A 1 86 ? 5.076 -11.335 -17.667 1.00 96.88 86 ALA A O 1
ATOM 666 N N . LEU A 1 87 ? 3.281 -11.263 -16.318 1.00 96.81 87 LEU A N 1
ATOM 667 C CA . LEU A 1 87 ? 3.135 -12.719 -16.195 1.00 96.81 87 LEU A CA 1
ATOM 668 C C . LEU A 1 87 ? 2.157 -13.324 -17.206 1.00 96.81 87 LEU A C 1
ATOM 670 O O . LEU A 1 87 ? 2.281 -14.497 -17.542 1.00 96.81 87 LEU A O 1
ATOM 674 N N . LEU A 1 88 ? 1.170 -12.551 -17.671 1.00 95.94 88 LEU A N 1
ATOM 675 C CA . LEU A 1 88 ? 0.083 -13.056 -18.522 1.00 95.94 88 LEU A CA 1
ATOM 676 C C . LEU A 1 88 ? -0.005 -12.345 -19.880 1.00 95.94 88 LEU A C 1
ATOM 678 O O . LEU A 1 88 ? -0.974 -12.554 -20.607 1.00 95.94 88 LEU A O 1
ATOM 682 N N . GLY A 1 89 ? 0.934 -11.448 -20.204 1.00 94.06 89 GLY A N 1
ATOM 683 C CA . GLY A 1 89 ? 0.872 -10.642 -21.429 1.00 94.06 89 GLY A CA 1
ATOM 684 C C . GLY A 1 89 ? -0.348 -9.715 -21.481 1.00 94.06 89 GLY A C 1
ATOM 685 O O . GLY A 1 89 ? -0.829 -9.369 -22.559 1.00 94.06 89 GLY A O 1
ATOM 686 N N . GLY A 1 90 ? -0.899 -9.339 -20.320 1.00 89.94 90 GLY A N 1
ATOM 687 C CA . GLY A 1 90 ? -2.043 -8.434 -20.226 1.00 89.94 90 GLY A CA 1
ATOM 688 C C . GLY A 1 90 ? -1.752 -7.034 -20.780 1.00 89.94 90 GLY A C 1
ATOM 689 O O . GLY A 1 90 ? -0.614 -6.682 -21.079 1.00 89.94 90 GLY A O 1
ATOM 690 N N . ARG A 1 91 ? -2.790 -6.197 -20.889 1.00 91.62 91 ARG A N 1
ATOM 691 C CA . ARG A 1 91 ? -2.655 -4.804 -21.345 1.00 91.62 91 ARG A CA 1
ATOM 692 C C . ARG A 1 91 ? -1.650 -4.032 -20.476 1.00 91.62 91 ARG A C 1
ATOM 694 O O . ARG A 1 91 ? -1.817 -3.978 -19.260 1.00 91.62 91 ARG A O 1
ATOM 701 N N . LYS A 1 92 ? -0.690 -3.356 -21.116 1.00 92.31 92 LYS A N 1
ATOM 702 C CA . LYS A 1 92 ? 0.135 -2.320 -20.478 1.00 92.31 92 LYS A CA 1
ATOM 703 C C . LYS A 1 92 ? -0.656 -1.009 -20.408 1.00 92.31 92 LYS A C 1
ATOM 705 O O . LYS A 1 92 ? -1.158 -0.529 -21.425 1.00 92.31 92 LYS A O 1
ATOM 710 N N . PHE A 1 93 ? -0.804 -0.454 -19.210 1.00 91.94 93 PHE A N 1
ATOM 711 C CA . PHE A 1 93 ? -1.423 0.853 -18.979 1.00 91.94 93 PHE A CA 1
ATOM 712 C C . PHE A 1 93 ? -0.367 1.956 -19.055 1.00 91.94 93 PHE A C 1
ATOM 714 O O . PHE A 1 93 ? 0.785 1.733 -18.694 1.00 91.94 93 PHE A O 1
ATOM 721 N N . SER A 1 94 ? -0.764 3.150 -19.503 1.00 93.00 94 SER A N 1
ATOM 722 C CA . SER A 1 94 ? 0.154 4.277 -19.715 1.00 93.00 94 SER A CA 1
ATOM 723 C C . SER A 1 94 ? 0.881 4.708 -18.442 1.00 93.00 94 SER A C 1
ATOM 725 O O . SER A 1 94 ? 2.064 5.022 -18.507 1.00 93.00 94 SER A O 1
ATOM 727 N N . CYS A 1 95 ? 0.211 4.651 -17.287 1.00 90.69 95 CYS A N 1
ATOM 728 C CA . CYS A 1 95 ? 0.806 4.952 -15.983 1.00 90.69 95 CYS A CA 1
ATOM 729 C C . CYS A 1 95 ? 2.015 4.065 -15.643 1.00 90.69 95 CYS A C 1
ATOM 731 O O . CYS A 1 95 ? 2.844 4.464 -14.835 1.00 90.69 95 CYS A O 1
ATOM 733 N N . MET A 1 96 ? 2.147 2.889 -16.264 1.00 95.25 96 MET A N 1
ATOM 734 C CA . MET A 1 96 ? 3.245 1.956 -16.010 1.00 95.25 96 MET A CA 1
ATOM 735 C C . MET A 1 96 ? 4.415 2.114 -16.981 1.00 95.25 96 MET A C 1
ATOM 737 O O . MET A 1 96 ? 5.385 1.380 -16.838 1.00 95.25 96 MET A O 1
ATOM 741 N N . ASN A 1 97 ? 4.340 2.992 -17.990 1.00 95.75 97 ASN A N 1
ATOM 742 C CA . ASN A 1 97 ? 5.349 3.036 -19.054 1.00 95.75 97 ASN A CA 1
ATOM 743 C C . ASN A 1 97 ? 6.760 3.261 -18.499 1.00 95.75 97 ASN A C 1
ATOM 745 O O . ASN A 1 97 ? 7.628 2.426 -18.717 1.00 95.75 97 ASN A O 1
ATOM 749 N N . GLU A 1 98 ? 6.961 4.314 -17.709 1.00 96.31 98 GLU A N 1
ATOM 750 C CA . GLU A 1 98 ? 8.276 4.632 -17.139 1.00 96.31 98 GLU A CA 1
ATOM 751 C C . GLU A 1 98 ? 8.774 3.547 -16.174 1.00 96.31 98 GLU A C 1
ATOM 753 O O . GLU A 1 98 ? 9.937 3.137 -16.220 1.00 96.31 98 GLU A O 1
ATOM 758 N N . SER A 1 99 ? 7.881 3.006 -15.342 1.00 97.38 99 SER A N 1
ATOM 759 C CA . SER A 1 99 ? 8.211 1.909 -14.430 1.00 97.38 99 SER A CA 1
ATOM 760 C C . SER A 1 99 ? 8.648 0.666 -15.199 1.00 97.38 99 SER A C 1
ATOM 762 O O . SER A 1 99 ? 9.679 0.074 -14.897 1.00 97.38 99 SER A O 1
ATOM 764 N N . TRP A 1 100 ? 7.898 0.298 -16.235 1.00 97.44 100 TRP A N 1
ATOM 765 C CA . TRP A 1 100 ? 8.208 -0.839 -17.089 1.00 97.44 100 TRP A CA 1
ATOM 766 C C . TRP A 1 100 ? 9.536 -0.656 -17.817 1.00 97.44 100 TRP A C 1
ATOM 768 O O . TRP A 1 100 ? 10.356 -1.575 -17.828 1.00 97.44 100 TRP A O 1
ATOM 778 N N . ASP A 1 101 ? 9.753 0.516 -18.407 1.00 97.56 101 ASP A N 1
ATOM 779 C CA . ASP A 1 101 ? 10.942 0.797 -19.202 1.00 97.56 101 ASP A CA 1
ATOM 780 C C . ASP A 1 101 ? 12.192 0.809 -18.310 1.00 97.56 101 ASP A C 1
ATOM 782 O O . ASP A 1 101 ? 13.176 0.146 -18.633 1.00 97.56 101 ASP A O 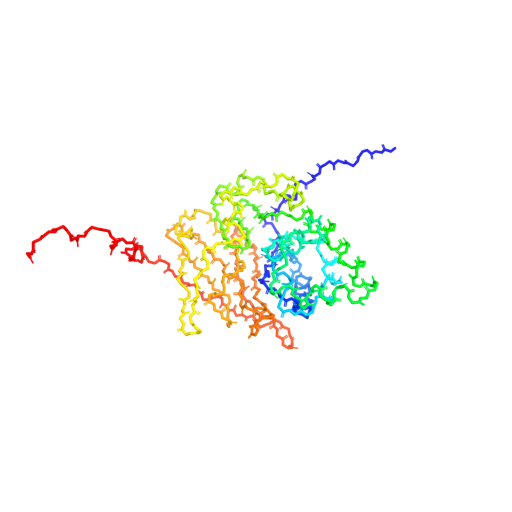1
ATOM 786 N N . SER A 1 102 ? 12.130 1.442 -17.133 1.00 97.69 102 SER A N 1
ATOM 787 C CA . SER A 1 102 ? 13.239 1.439 -16.162 1.00 97.69 102 SER A CA 1
ATOM 788 C C . SER A 1 102 ? 13.588 0.037 -15.642 1.00 97.69 102 SER A C 1
ATOM 790 O O . SER A 1 102 ? 14.766 -0.306 -15.542 1.00 97.69 102 SER A O 1
ATOM 792 N N . LEU A 1 103 ? 12.588 -0.811 -15.376 1.00 98.00 103 LEU A N 1
ATOM 793 C CA . LEU A 1 103 ? 12.809 -2.192 -14.937 1.00 98.00 103 LEU A CA 1
ATOM 794 C C . LEU A 1 103 ? 13.338 -3.083 -16.067 1.00 98.00 103 LEU A C 1
ATOM 796 O O . LEU A 1 103 ? 14.081 -4.023 -15.806 1.00 98.00 103 LEU A O 1
ATOM 800 N N . ASN A 1 104 ? 13.008 -2.799 -17.327 1.00 96.94 104 ASN A N 1
ATOM 801 C CA . ASN A 1 104 ? 13.476 -3.598 -18.464 1.00 96.94 104 ASN A CA 1
ATOM 802 C C . ASN A 1 104 ? 14.769 -3.082 -19.109 1.00 96.94 104 ASN A C 1
ATOM 804 O O . ASN A 1 104 ? 15.366 -3.801 -19.911 1.00 96.94 104 ASN A O 1
ATOM 808 N N . ALA A 1 105 ? 15.229 -1.882 -18.748 1.00 97.12 105 ALA A N 1
ATOM 809 C CA . ALA A 1 105 ? 16.412 -1.257 -19.337 1.00 97.12 105 ALA A CA 1
ATOM 810 C C . ALA A 1 105 ? 17.715 -2.029 -19.068 1.00 97.12 105 ALA A C 1
ATOM 812 O O . ALA A 1 105 ? 18.643 -1.973 -19.874 1.00 97.12 105 ALA A O 1
ATOM 813 N N . THR A 1 106 ? 17.808 -2.756 -17.949 1.00 97.94 106 THR A N 1
ATOM 814 C CA . THR A 1 106 ? 19.043 -3.434 -17.520 1.00 97.94 106 THR A CA 1
ATOM 815 C C . THR A 1 106 ? 18.803 -4.897 -17.134 1.00 97.94 106 THR A C 1
ATOM 817 O O . THR A 1 106 ? 17.674 -5.353 -16.951 1.00 97.94 106 THR A O 1
ATOM 820 N N . SER A 1 107 ? 19.873 -5.693 -17.029 1.00 98.06 107 SER A N 1
ATOM 821 C CA . SER A 1 107 ? 19.790 -7.045 -16.449 1.00 98.06 107 SER A CA 1
ATOM 822 C C . SER A 1 107 ? 19.390 -7.003 -14.971 1.00 98.06 107 SER A C 1
ATOM 824 O O . SER A 1 107 ? 18.559 -7.802 -14.547 1.00 98.06 107 SER A O 1
ATOM 826 N N . GLN A 1 108 ? 19.924 -6.040 -14.214 1.00 97.75 108 GLN A N 1
ATOM 827 C CA . GLN A 1 108 ? 19.582 -5.830 -12.808 1.00 97.75 108 GLN A CA 1
ATOM 828 C C . GLN A 1 108 ? 18.092 -5.538 -12.634 1.00 97.75 108 GLN A C 1
ATOM 830 O O . GLN A 1 108 ? 17.449 -6.187 -11.814 1.00 97.75 108 GLN A O 1
ATOM 835 N N . GLY A 1 109 ? 17.532 -4.625 -13.431 1.00 98.31 109 GLY A N 1
ATOM 836 C CA . GLY A 1 109 ? 16.112 -4.294 -13.355 1.00 98.31 109 GLY A CA 1
ATOM 837 C C . GLY A 1 109 ? 15.219 -5.492 -13.661 1.00 98.31 109 GLY A C 1
ATOM 838 O O . GLY A 1 109 ? 14.263 -5.746 -12.932 1.00 98.31 109 GLY A O 1
ATOM 839 N N . ARG A 1 110 ? 15.579 -6.301 -14.666 1.00 98.50 110 ARG A N 1
ATOM 840 C CA . ARG A 1 110 ? 14.818 -7.512 -15.007 1.00 98.50 110 ARG A CA 1
ATOM 841 C C . ARG A 1 110 ? 14.864 -8.546 -13.885 1.00 98.50 110 ARG A C 1
ATOM 843 O O . ARG A 1 110 ? 13.833 -9.126 -13.560 1.00 98.50 110 ARG A O 1
ATOM 850 N N . HIS A 1 111 ? 16.021 -8.750 -13.255 1.00 98.56 111 HIS A N 1
ATOM 851 C CA . HIS A 1 111 ? 16.129 -9.630 -12.086 1.00 98.56 111 HIS A CA 1
ATOM 852 C C . HIS A 1 111 ? 15.340 -9.092 -10.884 1.00 98.56 111 HIS A C 1
ATOM 854 O O . HIS A 1 111 ? 14.630 -9.856 -10.232 1.00 98.56 111 HIS A O 1
ATOM 860 N N . ALA A 1 112 ? 15.417 -7.784 -10.623 1.00 98.56 112 ALA A N 1
ATOM 861 C CA . ALA A 1 112 ? 14.677 -7.134 -9.546 1.00 98.56 112 ALA A CA 1
ATOM 862 C C . ALA A 1 112 ? 13.160 -7.264 -9.746 1.00 98.56 112 ALA A C 1
ATOM 864 O O . ALA A 1 112 ? 12.453 -7.600 -8.798 1.00 98.56 112 ALA A O 1
ATOM 865 N N . LEU A 1 113 ? 12.673 -7.081 -10.980 1.00 98.62 113 LEU A N 1
ATOM 866 C CA . LEU A 1 113 ? 11.270 -7.277 -11.344 1.00 98.62 113 LEU A CA 1
ATOM 867 C C . LEU A 1 113 ? 10.825 -8.729 -11.139 1.00 98.62 113 LEU A C 1
ATOM 869 O O . LEU A 1 113 ? 9.764 -8.950 -10.566 1.00 98.62 113 LEU A O 1
ATOM 873 N N . LEU A 1 114 ? 11.609 -9.721 -11.572 1.00 98.44 114 LEU A N 1
ATOM 874 C CA . LEU A 1 114 ? 11.255 -11.132 -11.370 1.00 98.44 114 LEU A CA 1
ATOM 875 C C . LEU A 1 114 ? 11.106 -11.463 -9.884 1.00 98.44 114 LEU A C 1
ATOM 877 O O . LEU A 1 114 ? 10.086 -12.020 -9.480 1.00 98.44 114 LEU A O 1
ATOM 881 N N . ARG A 1 115 ? 12.074 -11.040 -9.064 1.00 98.56 115 ARG A N 1
ATOM 882 C CA . ARG A 1 115 ? 12.014 -11.224 -7.612 1.00 98.56 115 ARG A CA 1
ATOM 883 C C . ARG A 1 115 ? 10.794 -10.537 -6.998 1.00 98.56 115 ARG A C 1
ATOM 885 O O . ARG A 1 115 ? 10.088 -11.124 -6.180 1.00 98.56 115 ARG A O 1
ATOM 892 N N . TYR A 1 116 ? 10.516 -9.318 -7.434 1.00 98.69 116 TYR A N 1
ATOM 893 C CA . TYR A 1 116 ? 9.377 -8.550 -6.959 1.00 98.69 116 TYR A CA 1
ATOM 894 C C . TYR A 1 116 ? 8.045 -9.214 -7.318 1.00 98.69 116 TYR A C 1
ATOM 896 O O . TYR A 1 116 ? 7.163 -9.317 -6.471 1.00 98.69 116 TYR A O 1
ATOM 904 N N . LEU A 1 117 ? 7.911 -9.761 -8.530 1.00 98.56 117 LEU A N 1
ATOM 905 C CA . LEU A 1 117 ? 6.723 -10.505 -8.961 1.00 98.56 117 LEU A CA 1
ATOM 906 C C . LEU A 1 117 ? 6.514 -11.804 -8.169 1.00 98.56 117 LEU A C 1
ATOM 908 O O . LEU A 1 117 ? 5.367 -12.198 -7.947 1.00 98.56 117 LEU A O 1
ATOM 912 N N . GLU A 1 118 ? 7.580 -12.481 -7.738 1.00 98.50 118 GLU A N 1
ATOM 913 C CA . GLU A 1 118 ? 7.472 -13.633 -6.830 1.00 98.50 118 GLU A CA 1
ATOM 914 C C . GLU A 1 118 ? 6.873 -13.217 -5.486 1.00 98.50 118 GLU A C 1
ATOM 916 O O . GLU A 1 118 ? 5.934 -13.853 -5.007 1.00 98.50 118 GLU A O 1
ATOM 921 N N . ILE A 1 119 ? 7.374 -12.123 -4.907 1.00 98.50 119 ILE A N 1
ATOM 922 C CA . ILE A 1 119 ? 6.884 -11.603 -3.626 1.00 98.50 119 ILE A CA 1
ATOM 923 C C . ILE A 1 119 ? 5.437 -11.121 -3.768 1.00 98.50 119 ILE A C 1
ATOM 925 O O . ILE A 1 119 ? 4.574 -11.526 -2.986 1.00 98.50 119 ILE A O 1
ATOM 929 N N . LEU A 1 120 ? 5.141 -10.320 -4.797 1.00 98.25 120 LEU A N 1
ATOM 930 C CA . LEU A 1 120 ? 3.808 -9.771 -5.051 1.00 98.25 120 LEU A CA 1
ATOM 931 C C . LEU A 1 120 ? 2.739 -10.857 -5.146 1.00 98.25 120 LEU A C 1
ATOM 933 O O . LEU A 1 120 ? 1.644 -10.675 -4.625 1.00 98.25 120 LEU A O 1
ATOM 937 N N . GLN A 1 121 ? 3.047 -12.001 -5.762 1.00 98.19 121 GLN A N 1
ATOM 938 C CA . GLN A 1 121 ? 2.105 -13.118 -5.867 1.00 98.19 121 GLN A CA 1
ATOM 939 C C . GLN A 1 121 ? 1.644 -13.669 -4.509 1.00 98.19 121 GLN A C 1
ATOM 941 O O . GLN A 1 121 ? 0.604 -14.331 -4.460 1.00 98.19 121 GLN A O 1
ATOM 946 N N . THR A 1 122 ? 2.377 -13.398 -3.428 1.00 97.50 122 THR A N 1
ATOM 947 C CA . THR A 1 122 ? 2.021 -13.809 -2.063 1.00 97.50 122 THR A CA 1
ATOM 948 C C . THR A 1 122 ? 1.219 -12.754 -1.301 1.00 97.50 122 THR A C 1
ATOM 950 O O . THR A 1 122 ? 0.567 -13.095 -0.313 1.00 97.50 122 THR A O 1
ATOM 953 N N . LEU A 1 123 ? 1.228 -11.492 -1.747 1.00 98.00 123 LEU A N 1
ATOM 954 C CA . LEU A 1 123 ? 0.513 -10.422 -1.058 1.00 98.00 123 LEU A CA 1
ATOM 955 C C . LEU A 1 123 ? -1.006 -10.603 -1.193 1.00 98.00 123 LEU A C 1
ATOM 957 O O . LEU A 1 123 ? -1.486 -10.912 -2.290 1.00 98.00 123 LEU A O 1
ATOM 961 N N . PRO A 1 124 ? -1.772 -10.405 -0.107 1.00 97.56 124 PRO A N 1
ATOM 962 C CA . PRO A 1 124 ? -3.226 -10.478 -0.134 1.00 97.56 124 PRO A CA 1
ATOM 963 C C . PRO A 1 124 ? -3.865 -9.174 -0.630 1.00 97.56 124 PRO A C 1
ATOM 965 O O . PRO A 1 124 ? -3.253 -8.107 -0.575 1.00 97.56 124 PRO A O 1
ATOM 968 N N . ALA A 1 125 ? -5.110 -9.274 -1.106 1.00 97.12 125 ALA A N 1
ATOM 969 C CA . ALA A 1 125 ? -5.895 -8.132 -1.589 1.00 97.12 125 ALA A CA 1
ATOM 970 C C . ALA A 1 125 ? -6.338 -7.176 -0.464 1.00 97.12 125 ALA A C 1
ATOM 972 O O . ALA A 1 125 ? -6.508 -5.981 -0.689 1.00 97.12 125 ALA A O 1
ATOM 973 N N . TRP A 1 126 ? -6.517 -7.707 0.743 1.00 97.81 126 TRP A N 1
ATOM 974 C CA . TRP A 1 126 ? -6.783 -6.965 1.971 1.00 97.81 126 TRP A CA 1
ATOM 975 C C . TRP A 1 126 ? -6.174 -7.715 3.155 1.00 97.81 126 TRP A C 1
ATOM 977 O O . TRP A 1 126 ? -5.690 -8.842 3.025 1.00 97.81 126 TRP A O 1
ATOM 987 N N . ARG A 1 127 ? -6.186 -7.094 4.327 1.00 96.12 127 ARG A N 1
ATOM 988 C CA . ARG A 1 127 ? -5.882 -7.749 5.600 1.00 96.12 127 ARG A CA 1
ATOM 989 C C . ARG A 1 127 ? -6.796 -7.196 6.673 1.00 96.12 127 ARG A C 1
ATOM 991 O O . ARG A 1 127 ? -7.235 -6.052 6.598 1.00 96.12 127 ARG A O 1
ATOM 998 N N . SER A 1 128 ? -7.039 -8.004 7.688 1.00 93.19 128 SER A N 1
ATOM 999 C CA . SER A 1 128 ? -7.891 -7.646 8.809 1.00 93.19 128 SER A CA 1
ATOM 1000 C C . SER A 1 128 ? -7.369 -8.250 10.108 1.00 93.19 128 SER A C 1
ATOM 1002 O O . SER A 1 128 ? -6.610 -9.222 10.131 1.00 93.19 128 SER A O 1
ATOM 1004 N N . ASN A 1 129 ? -7.780 -7.644 11.213 1.00 85.44 129 ASN A N 1
ATOM 1005 C CA . ASN A 1 129 ? -7.816 -8.237 12.542 1.00 85.44 129 ASN A CA 1
ATOM 1006 C C . ASN A 1 129 ? -9.125 -7.818 13.217 1.00 85.44 129 ASN A C 1
ATOM 1008 O O . ASN A 1 129 ? -9.856 -7.011 12.669 1.00 85.44 129 ASN A O 1
ATOM 1012 N N . LYS A 1 130 ? -9.396 -8.293 14.437 1.00 80.38 130 LYS A N 1
ATOM 1013 C CA . LYS A 1 130 ? -10.663 -8.052 15.157 1.00 80.38 130 LYS A CA 1
ATOM 1014 C C . LYS A 1 130 ? -11.127 -6.589 15.254 1.00 80.38 130 LYS A C 1
ATOM 1016 O O . LYS A 1 130 ? -12.296 -6.364 15.537 1.00 80.38 130 LYS A O 1
ATOM 1021 N N . GLN A 1 131 ? -10.234 -5.612 15.111 1.00 83.31 131 GLN A N 1
ATOM 1022 C CA . GLN A 1 131 ? -10.541 -4.190 15.295 1.00 83.31 131 GLN A CA 1
ATOM 1023 C C . GLN A 1 131 ? -10.292 -3.346 14.043 1.00 83.31 131 GLN A C 1
ATOM 1025 O O . GLN A 1 131 ? -10.761 -2.208 13.980 1.00 83.31 131 GLN A O 1
ATOM 1030 N N . MET A 1 132 ? -9.532 -3.863 13.077 1.00 91.31 132 MET A N 1
ATOM 1031 C CA . MET A 1 132 ? -9.019 -3.079 11.962 1.00 91.31 132 MET A CA 1
ATOM 1032 C C . MET A 1 132 ? -9.035 -3.866 10.662 1.00 91.31 132 MET A C 1
ATOM 1034 O O . MET A 1 132 ? -8.655 -5.036 10.641 1.00 91.31 132 MET A O 1
ATOM 1038 N N . ILE A 1 133 ? -9.346 -3.179 9.571 1.00 95.06 133 ILE A N 1
ATOM 1039 C CA . ILE A 1 133 ? -9.185 -3.684 8.210 1.00 95.06 133 ILE A CA 1
ATOM 1040 C C . ILE A 1 133 ? -8.364 -2.709 7.375 1.00 95.06 133 ILE A C 1
ATOM 1042 O O . ILE A 1 133 ? -8.448 -1.493 7.558 1.00 95.06 133 ILE A O 1
ATOM 1046 N N . TRP A 1 134 ? -7.596 -3.228 6.425 1.00 96.44 134 TRP A N 1
ATOM 1047 C CA . TRP A 1 134 ? -6.977 -2.408 5.400 1.00 96.44 134 TRP A CA 1
ATOM 1048 C C . TRP A 1 134 ? -7.018 -3.071 4.029 1.00 96.44 134 TRP A C 1
ATOM 1050 O O . TRP A 1 134 ? -6.714 -4.256 3.868 1.00 96.44 134 TRP A O 1
ATOM 1060 N N . ALA A 1 135 ? -7.400 -2.270 3.042 1.00 97.44 135 ALA A N 1
ATOM 1061 C CA . ALA A 1 135 ? -7.461 -2.607 1.625 1.00 97.44 135 ALA A CA 1
ATOM 1062 C C . ALA A 1 135 ? -6.989 -1.390 0.822 1.00 97.44 135 ALA A C 1
ATOM 1064 O O . ALA A 1 135 ? -6.890 -0.294 1.367 1.00 97.44 135 ALA A O 1
ATOM 1065 N N . HIS A 1 136 ? -6.687 -1.557 -0.461 1.00 97.81 136 HIS A N 1
ATOM 1066 C CA . HIS A 1 136 ? -6.140 -0.452 -1.242 1.00 97.81 136 HIS A CA 1
ATOM 1067 C C . HIS A 1 136 ? -7.203 0.623 -1.537 1.00 97.81 136 HIS A C 1
ATOM 1069 O O . HIS A 1 136 ? -7.041 1.775 -1.149 1.00 97.81 136 HIS A O 1
ATOM 1075 N N . GLY A 1 137 ? -8.317 0.243 -2.165 1.00 94.81 137 GLY A N 1
ATOM 1076 C CA . GLY A 1 137 ? -9.373 1.160 -2.598 1.00 94.81 137 GLY A CA 1
ATOM 1077 C C . GLY A 1 137 ? -10.527 1.333 -1.609 1.00 94.81 137 GLY A C 1
ATOM 1078 O O . GLY A 1 137 ? -10.985 2.452 -1.370 1.00 94.81 137 GLY A O 1
ATOM 1079 N N . GLY A 1 138 ? -11.064 0.238 -1.076 1.00 94.38 138 GLY A N 1
ATOM 1080 C CA . GLY A 1 138 ? -12.271 0.261 -0.254 1.00 94.38 138 GLY A CA 1
ATOM 1081 C C . GLY A 1 138 ? -12.496 -1.041 0.495 1.00 94.38 138 GLY A C 1
ATOM 1082 O O . GLY A 1 138 ? -11.896 -2.063 0.166 1.00 94.38 138 GLY A O 1
ATOM 1083 N N . VAL A 1 139 ? -13.358 -0.995 1.508 1.00 94.88 139 VAL A N 1
ATOM 1084 C CA . VAL A 1 139 ? -13.563 -2.108 2.443 1.00 94.88 139 VAL A CA 1
ATOM 1085 C C . VAL A 1 139 ? -15.045 -2.396 2.672 1.00 94.88 139 VAL A C 1
ATOM 1087 O O . VAL A 1 139 ? -15.900 -1.532 2.476 1.00 94.88 139 VAL A O 1
ATOM 1090 N N . ASP A 1 140 ? -15.334 -3.626 3.081 1.00 94.06 140 ASP A N 1
ATOM 1091 C CA . ASP A 1 140 ? -16.657 -4.115 3.473 1.00 94.06 140 ASP A CA 1
ATOM 1092 C C . ASP A 1 140 ? -16.479 -4.938 4.758 1.00 94.06 140 ASP A C 1
ATOM 1094 O O . ASP A 1 140 ? -15.462 -5.621 4.891 1.00 94.06 140 ASP A O 1
ATOM 1098 N N . ASP A 1 141 ? -17.423 -4.888 5.701 1.00 93.19 141 ASP A N 1
ATOM 1099 C CA . ASP A 1 141 ? -17.290 -5.592 6.987 1.00 93.19 141 ASP A CA 1
ATOM 1100 C C . ASP A 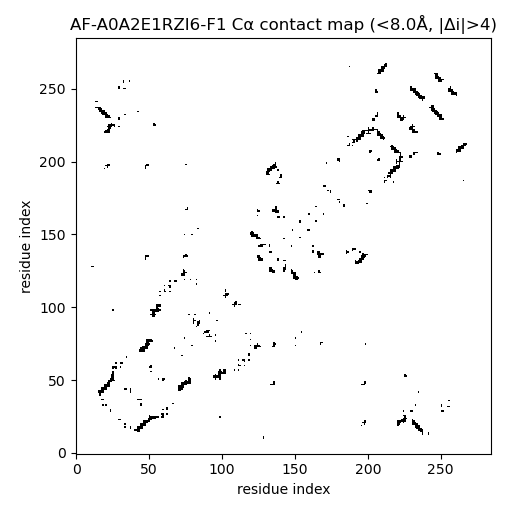1 141 ? -17.108 -7.107 6.794 1.00 93.19 141 ASP A C 1
ATOM 1102 O O . ASP A 1 141 ? -16.396 -7.741 7.569 1.00 93.19 141 ASP A O 1
ATOM 1106 N N . ILE A 1 142 ? -17.662 -7.680 5.716 1.00 92.94 142 ILE A N 1
ATOM 1107 C CA . ILE A 1 142 ? -17.507 -9.107 5.376 1.00 92.94 142 ILE A CA 1
ATOM 1108 C C . ILE A 1 142 ? -16.030 -9.503 5.213 1.00 92.94 142 ILE A C 1
ATOM 1110 O O . ILE A 1 142 ? -15.637 -10.618 5.550 1.00 92.94 142 ILE A O 1
ATOM 1114 N N . MET A 1 143 ? -15.174 -8.585 4.757 1.00 94.06 143 MET A N 1
ATOM 1115 C CA . MET A 1 143 ? -13.739 -8.840 4.588 1.00 94.06 143 MET A CA 1
ATOM 1116 C C . MET A 1 143 ? -13.004 -9.094 5.921 1.00 94.06 143 MET A C 1
ATOM 1118 O O . MET A 1 143 ? -11.847 -9.517 5.912 1.00 94.06 143 MET A O 1
ATOM 1122 N N . MET A 1 144 ? -13.638 -8.830 7.068 1.00 90.25 144 MET A N 1
ATOM 1123 C CA . MET A 1 144 ? -13.102 -9.179 8.389 1.00 90.25 144 MET A CA 1
ATOM 1124 C C . MET A 1 144 ? -13.108 -10.685 8.640 1.00 90.25 144 MET A C 1
ATOM 1126 O O . MET A 1 144 ? -12.202 -11.187 9.305 1.00 90.25 144 MET A O 1
ATOM 1130 N N . ASP A 1 145 ? -14.107 -11.377 8.093 1.00 88.00 145 ASP A N 1
ATOM 1131 C CA . ASP A 1 145 ? -14.338 -12.807 8.296 1.00 88.00 145 ASP A CA 1
ATOM 1132 C C . ASP A 1 145 ? -13.877 -13.653 7.096 1.00 88.00 145 ASP A C 1
ATOM 1134 O O . ASP A 1 145 ? -13.804 -14.879 7.191 1.00 88.00 145 ASP A O 1
ATOM 1138 N N . GLU A 1 146 ? -13.545 -13.014 5.969 1.00 87.62 146 GLU A N 1
ATOM 1139 C CA . GLU A 1 146 ? -13.067 -13.682 4.760 1.00 87.62 146 GLU A CA 1
ATOM 1140 C C . GLU A 1 146 ? -11.542 -13.636 4.592 1.00 87.62 146 GLU A C 1
ATOM 1142 O O . GLU A 1 146 ? -10.894 -12.592 4.718 1.00 87.62 146 GLU A O 1
ATOM 1147 N N . ASP A 1 147 ? -10.979 -14.778 4.186 1.00 87.00 147 ASP A N 1
ATOM 1148 C CA . ASP A 1 147 ? -9.581 -14.882 3.784 1.00 87.00 147 ASP A CA 1
ATOM 1149 C C . ASP A 1 147 ? -9.326 -14.106 2.488 1.00 87.00 147 ASP A C 1
ATOM 1151 O O . ASP A 1 147 ? -9.762 -14.491 1.397 1.00 87.00 147 ASP A O 1
ATOM 1155 N N . ALA A 1 148 ? -8.521 -13.053 2.593 1.00 93.62 148 ALA A N 1
ATOM 1156 C CA . ALA A 1 148 ? -8.093 -12.282 1.441 1.00 93.62 148 ALA A CA 1
ATOM 1157 C C . ALA A 1 148 ? -7.329 -13.149 0.424 1.00 93.62 148 ALA A C 1
ATOM 1159 O O . ALA A 1 148 ? -6.303 -13.756 0.761 1.00 93.62 148 ALA A O 1
ATOM 1160 N N . PRO A 1 149 ? -7.752 -13.190 -0.852 1.00 94.69 149 PRO A N 1
ATOM 1161 C CA . PRO A 1 149 ? -7.051 -13.960 -1.858 1.00 94.69 149 PRO A CA 1
ATOM 1162 C C . PRO A 1 149 ? -5.686 -13.318 -2.161 1.00 94.69 149 PRO A C 1
ATOM 1164 O O . PRO A 1 149 ? -5.607 -12.103 -2.379 1.00 94.69 149 PRO A O 1
ATOM 1167 N N . PRO A 1 150 ? -4.602 -14.114 -2.232 1.00 97.12 150 PRO A N 1
ATOM 1168 C CA . PRO A 1 150 ? -3.312 -13.613 -2.675 1.00 97.12 150 PRO A CA 1
ATOM 1169 C C . PRO A 1 150 ? -3.330 -13.320 -4.177 1.00 97.12 150 PRO A C 1
ATOM 1171 O O . PRO A 1 150 ? -4.030 -13.997 -4.944 1.00 97.12 150 PRO A O 1
ATOM 1174 N N . LEU A 1 151 ? -2.515 -12.361 -4.620 1.00 97.44 151 LEU A N 1
ATOM 1175 C CA . LEU A 1 151 ? -2.448 -11.950 -6.026 1.00 97.44 151 LEU A CA 1
ATOM 1176 C C . LEU A 1 151 ? -2.214 -13.137 -6.969 1.00 97.44 151 LEU A C 1
ATOM 1178 O O . LEU A 1 151 ? -2.879 -13.257 -7.997 1.00 97.44 151 LEU A O 1
ATOM 1182 N N . GLY A 1 152 ? -1.326 -14.066 -6.605 1.00 97.31 152 GLY A N 1
ATOM 1183 C CA . GLY A 1 152 ? -1.051 -15.257 -7.408 1.00 97.31 152 GLY A CA 1
ATOM 1184 C C . GLY A 1 152 ? -2.281 -16.151 -7.608 1.00 97.31 152 GLY A C 1
ATOM 1185 O O . GLY A 1 152 ? -2.438 -16.737 -8.679 1.00 97.31 152 GLY A O 1
ATOM 1186 N N . ARG A 1 153 ? -3.191 -16.228 -6.623 1.00 96.25 153 ARG A N 1
ATOM 1187 C CA . ARG A 1 153 ? -4.467 -16.952 -6.767 1.00 96.25 153 ARG A CA 1
ATOM 1188 C C . ARG A 1 153 ? -5.373 -16.228 -7.759 1.00 96.25 153 ARG A C 1
ATOM 1190 O O . ARG A 1 153 ? -5.868 -16.869 -8.678 1.00 96.25 153 ARG A O 1
ATOM 1197 N N . ILE A 1 154 ? -5.520 -14.910 -7.623 1.00 95.69 154 ILE A N 1
ATOM 1198 C CA . ILE A 1 154 ? -6.346 -14.081 -8.517 1.00 95.69 154 ILE A CA 1
ATOM 1199 C C . ILE A 1 154 ? -5.863 -14.168 -9.969 1.00 95.69 154 ILE A C 1
ATOM 1201 O O . ILE A 1 154 ? -6.674 -14.294 -10.886 1.00 95.69 154 ILE A O 1
ATOM 1205 N N . LEU A 1 155 ? -4.547 -14.123 -10.197 1.00 95.44 155 LEU A N 1
ATOM 1206 C CA . LEU A 1 155 ? -3.968 -14.222 -11.540 1.00 95.44 155 LEU A CA 1
ATOM 1207 C C . LEU A 1 155 ? -4.234 -15.586 -12.191 1.00 95.44 155 LEU A C 1
ATOM 1209 O O . LEU A 1 155 ? -4.472 -15.638 -13.395 1.00 95.44 155 LEU A O 1
ATOM 1213 N N . LYS A 1 156 ? -4.224 -16.672 -11.408 1.00 94.81 156 LYS A N 1
ATOM 1214 C CA . LYS A 1 156 ? -4.459 -18.040 -11.899 1.00 94.81 156 LYS A CA 1
ATOM 1215 C C . LYS A 1 156 ? -5.932 -18.337 -12.159 1.00 94.81 156 LYS A C 1
ATOM 1217 O O . LYS A 1 156 ? -6.252 -18.980 -13.152 1.00 94.81 156 LYS A O 1
ATOM 1222 N N . THR A 1 157 ? -6.820 -17.910 -11.264 1.00 92.06 157 THR A N 1
ATOM 1223 C CA . THR A 1 157 ? -8.253 -18.239 -11.346 1.00 92.06 157 THR A CA 1
ATOM 1224 C C . THR A 1 157 ? -9.051 -17.217 -12.146 1.00 92.06 157 THR A C 1
ATOM 1226 O O . THR A 1 157 ? -10.165 -17.507 -12.570 1.00 92.06 157 THR A O 1
ATOM 1229 N N . GLY A 1 158 ? -8.518 -16.004 -12.322 1.00 84.75 158 GLY A N 1
ATOM 1230 C CA . GLY A 1 158 ? -9.268 -14.878 -12.872 1.00 84.75 158 GLY A CA 1
ATOM 1231 C C . GLY A 1 158 ? -10.380 -14.370 -11.947 1.00 84.75 158 GLY A C 1
ATOM 1232 O O . GLY A 1 158 ? -11.186 -13.551 -12.385 1.00 84.75 158 GLY A O 1
ATOM 1233 N N . HIS A 1 159 ? -10.433 -14.835 -10.692 1.00 79.50 159 HIS A N 1
ATOM 1234 C CA . HIS A 1 159 ? -11.487 -14.503 -9.732 1.00 79.50 159 HIS A CA 1
ATOM 1235 C C . HIS A 1 159 ? -11.451 -13.014 -9.370 1.00 79.50 159 HIS A C 1
ATOM 1237 O O . HIS A 1 159 ? -10.492 -12.540 -8.764 1.00 79.50 159 HIS A O 1
ATOM 1243 N N . ARG A 1 160 ? -12.488 -12.275 -9.777 1.00 81.56 160 ARG A N 1
ATOM 1244 C CA . ARG A 1 160 ? -12.665 -10.831 -9.537 1.00 81.56 160 ARG A CA 1
ATOM 1245 C C . ARG A 1 160 ? -14.084 -10.557 -9.070 1.00 81.56 160 ARG A C 1
ATOM 1247 O O . ARG A 1 160 ? -14.889 -9.968 -9.794 1.00 81.56 160 ARG A O 1
ATOM 1254 N N . ASP A 1 161 ? -14.404 -11.063 -7.892 1.00 87.69 161 ASP A N 1
ATOM 1255 C CA . ASP A 1 161 ? -15.704 -10.835 -7.278 1.00 87.69 161 ASP A CA 1
ATOM 1256 C C . ASP A 1 161 ? -15.898 -9.370 -6.844 1.00 87.69 161 ASP A C 1
ATOM 1258 O O . ASP A 1 161 ? -15.067 -8.483 -7.073 1.00 87.69 161 ASP A O 1
ATOM 1262 N N . ARG A 1 162 ? -17.053 -9.096 -6.234 1.00 91.19 162 ARG A N 1
ATOM 1263 C CA . ARG A 1 162 ? -17.394 -7.767 -5.725 1.00 91.19 162 ARG A CA 1
ATOM 1264 C C . ARG A 1 162 ? -16.364 -7.255 -4.709 1.00 91.19 162 ARG A C 1
ATOM 1266 O O . ARG A 1 162 ? -16.036 -6.073 -4.772 1.00 91.19 162 ARG A O 1
ATOM 1273 N N . LEU A 1 163 ? -15.883 -8.104 -3.799 1.00 92.94 163 LEU A N 1
ATOM 1274 C CA . LEU A 1 163 ? -14.967 -7.703 -2.727 1.00 92.94 163 LEU A CA 1
ATOM 1275 C C . LEU A 1 163 ? -13.593 -7.348 -3.290 1.00 92.94 163 LEU A C 1
ATOM 1277 O O . LEU A 1 163 ? -13.064 -6.288 -2.967 1.00 92.94 163 LEU A O 1
ATOM 1281 N N . PHE A 1 164 ? -13.065 -8.149 -4.217 1.00 93.25 164 PHE A N 1
ATOM 1282 C CA . PHE A 1 164 ? -11.829 -7.829 -4.926 1.00 93.25 164 PHE A CA 1
ATOM 1283 C C . PHE A 1 164 ? -11.928 -6.492 -5.675 1.00 93.25 164 PHE A C 1
ATOM 1285 O O . PHE A 1 164 ? -11.042 -5.649 -5.558 1.00 93.25 164 PHE A O 1
ATOM 1292 N N . ASN A 1 165 ? -13.013 -6.271 -6.425 1.00 91.38 165 ASN A N 1
ATOM 1293 C CA . ASN A 1 165 ? -13.181 -5.016 -7.164 1.00 91.38 165 ASN A CA 1
ATOM 1294 C C . ASN A 1 165 ? -13.325 -3.808 -6.220 1.00 91.38 165 ASN A C 1
ATOM 1296 O O . ASN A 1 165 ? -12.805 -2.737 -6.521 1.00 91.38 165 ASN A O 1
ATOM 1300 N N . LEU A 1 166 ? -13.985 -3.969 -5.068 1.00 93.06 166 LEU A N 1
ATOM 1301 C CA . LEU A 1 166 ? -14.044 -2.930 -4.036 1.00 93.06 166 LEU A CA 1
ATOM 1302 C C . LEU A 1 166 ? -12.653 -2.635 -3.451 1.00 93.06 166 LEU A C 1
ATOM 1304 O O . LEU A 1 166 ? -12.263 -1.470 -3.373 1.00 93.06 166 LEU A O 1
ATOM 1308 N N . ALA A 1 167 ? -11.894 -3.683 -3.119 1.00 94.56 167 ALA A N 1
ATOM 1309 C CA . ALA A 1 167 ? -10.550 -3.586 -2.558 1.00 94.56 167 ALA A CA 1
ATOM 1310 C C . ALA A 1 167 ? -9.537 -2.940 -3.513 1.00 94.56 167 ALA A C 1
ATOM 1312 O O . ALA A 1 167 ? -8.562 -2.372 -3.038 1.00 94.56 167 ALA A O 1
ATOM 1313 N N . MET A 1 168 ? -9.749 -3.003 -4.830 1.00 92.94 168 MET A N 1
ATOM 1314 C CA . MET A 1 168 ? -8.804 -2.483 -5.830 1.00 92.94 168 MET A CA 1
ATOM 1315 C C . MET A 1 168 ? -9.228 -1.165 -6.480 1.00 92.94 168 MET A C 1
ATOM 1317 O O . MET A 1 168 ? -8.370 -0.397 -6.897 1.00 92.94 168 MET A O 1
ATOM 1321 N N . HIS A 1 169 ? -10.530 -0.919 -6.643 1.00 84.19 169 HIS A N 1
ATOM 1322 C CA . HIS A 1 169 ? -11.029 0.099 -7.578 1.00 84.19 169 HIS A CA 1
ATOM 1323 C C . HIS A 1 169 ? -12.187 0.924 -7.025 1.00 84.19 169 HIS A C 1
ATOM 1325 O O . HIS A 1 169 ? -13.019 1.376 -7.816 1.00 84.19 169 HIS A O 1
ATOM 1331 N N . SER A 1 170 ? -12.297 1.078 -5.697 1.00 67.44 170 SER A N 1
ATOM 1332 C CA . SER A 1 170 ? -13.314 1.935 -5.061 1.00 67.44 170 SER A CA 1
ATOM 1333 C C . SER A 1 170 ? -13.593 3.169 -5.919 1.00 67.44 170 SER A C 1
ATOM 1335 O O . SER A 1 170 ? -12.655 3.810 -6.387 1.00 67.44 170 SER A O 1
ATOM 1337 N N . ARG A 1 171 ? -14.877 3.436 -6.208 1.00 57.56 171 ARG A N 1
ATOM 1338 C CA . ARG A 1 171 ? -15.292 4.369 -7.270 1.00 57.56 171 ARG A CA 1
ATOM 1339 C C . ARG A 1 171 ? -14.512 5.684 -7.174 1.00 57.56 171 ARG A C 1
ATOM 1341 O O . ARG A 1 171 ? -14.801 6.517 -6.319 1.00 57.56 171 ARG A O 1
ATOM 1348 N N . THR A 1 172 ? -13.562 5.883 -8.081 1.00 50.03 172 THR A N 1
ATOM 1349 C CA . THR A 1 172 ? -12.825 7.137 -8.216 1.00 50.03 172 THR A CA 1
ATOM 1350 C C . THR A 1 172 ? -13.723 8.170 -8.880 1.00 50.03 172 THR A C 1
ATOM 1352 O O . THR A 1 172 ? -14.341 7.911 -9.914 1.00 50.03 172 THR A O 1
ATOM 1355 N N . GLN A 1 173 ? -13.819 9.357 -8.285 1.00 49.44 173 GLN A N 1
ATOM 1356 C CA . GLN A 1 173 ? -14.357 10.534 -8.960 1.00 49.44 173 GLN A CA 1
ATOM 1357 C C . GLN A 1 173 ? -13.208 11.504 -9.224 1.00 49.44 173 GLN A C 1
ATOM 1359 O O . GLN A 1 173 ? -12.375 11.744 -8.356 1.00 49.44 173 GLN A O 1
ATOM 1364 N N . ASN A 1 174 ? -13.156 12.058 -10.435 1.00 41.91 174 ASN A N 1
ATOM 1365 C CA . ASN A 1 174 ? -12.188 13.090 -10.796 1.00 41.91 174 ASN A CA 1
ATOM 1366 C C . ASN A 1 174 ? -12.540 14.392 -10.065 1.00 41.91 174 ASN A C 1
ATOM 1368 O O . ASN A 1 174 ? -13.411 15.137 -10.517 1.00 41.91 174 ASN A O 1
ATOM 1372 N N . ILE A 1 175 ? -11.879 14.667 -8.943 1.00 49.34 175 ILE A N 1
ATOM 1373 C CA . ILE A 1 175 ? -12.084 15.896 -8.169 1.00 49.34 175 ILE A CA 1
ATOM 1374 C C . ILE A 1 175 ? -11.048 16.945 -8.589 1.00 49.34 175 ILE A C 1
ATOM 1376 O O . ILE A 1 175 ? -9.893 16.631 -8.876 1.00 49.34 175 ILE A O 1
ATOM 1380 N N . LYS A 1 176 ? -11.469 18.213 -8.654 1.00 45.75 176 LYS A N 1
ATOM 1381 C CA . LYS A 1 176 ? -10.568 19.357 -8.871 1.00 45.75 176 LYS A CA 1
ATOM 1382 C C . LYS A 1 176 ? -9.848 19.697 -7.561 1.00 45.75 176 LYS A C 1
ATOM 1384 O O . LYS A 1 176 ? -10.445 19.590 -6.500 1.00 45.75 176 LYS A O 1
ATOM 1389 N N . SER A 1 177 ? -8.609 20.183 -7.641 1.00 47.84 177 SER A N 1
ATOM 1390 C CA . SER A 1 177 ? -7.680 20.416 -6.514 1.00 47.84 177 SER A CA 1
ATOM 1391 C C . SER A 1 177 ? -8.177 21.287 -5.346 1.00 47.84 177 SER A C 1
ATOM 1393 O O . SER A 1 177 ? -7.487 21.372 -4.340 1.00 47.84 177 SER A O 1
ATOM 1395 N N . SER A 1 178 ? -9.341 21.933 -5.450 1.00 44.97 178 SER A N 1
ATOM 1396 C CA . SER A 1 178 ? -9.911 22.820 -4.428 1.00 44.97 178 SER A CA 1
ATOM 1397 C C . SER A 1 178 ? -11.157 22.257 -3.728 1.00 44.97 178 SER A C 1
ATOM 1399 O O . SER A 1 178 ? -11.892 23.021 -3.104 1.00 44.97 178 SER A O 1
ATOM 1401 N N . GLN A 1 179 ? -11.477 20.972 -3.901 1.00 53.44 179 GLN A N 1
ATOM 1402 C CA . GLN A 1 179 ? -12.662 20.344 -3.309 1.00 53.44 179 GLN A CA 1
ATOM 1403 C C . GLN A 1 179 ? -12.269 19.090 -2.530 1.00 53.44 179 GLN A C 1
ATOM 1405 O O . GLN A 1 179 ? -11.503 18.268 -3.026 1.00 53.44 179 GLN A O 1
ATOM 1410 N N . THR A 1 180 ? -12.835 18.918 -1.334 1.00 61.16 180 THR A N 1
ATOM 1411 C CA . THR A 1 180 ? -12.768 17.642 -0.620 1.00 61.16 180 THR A CA 1
ATOM 1412 C C . THR A 1 180 ? -13.536 16.600 -1.420 1.00 61.16 180 THR A C 1
ATOM 1414 O O . THR A 1 180 ? -14.690 16.810 -1.804 1.00 61.16 180 THR A O 1
ATOM 1417 N N . ALA A 1 181 ? -12.885 15.474 -1.680 1.00 67.44 181 ALA A N 1
ATOM 1418 C CA . ALA A 1 181 ? -13.495 14.334 -2.333 1.00 67.44 181 ALA A CA 1
ATOM 1419 C C . ALA A 1 181 ? -14.792 13.907 -1.615 1.00 67.44 181 ALA A C 1
ATOM 1421 O O . ALA A 1 181 ? -14.790 13.824 -0.383 1.00 67.44 181 ALA A O 1
ATOM 1422 N N . PRO A 1 182 ? -15.892 13.574 -2.320 1.00 73.69 182 PRO A N 1
ATOM 1423 C CA . PRO A 1 182 ? -17.060 13.011 -1.654 1.00 73.69 182 PRO A CA 1
ATOM 1424 C C . PRO A 1 182 ? -16.671 11.716 -0.940 1.00 73.69 182 PRO A C 1
ATOM 1426 O O . PRO A 1 182 ? -15.780 10.983 -1.377 1.00 73.69 182 PRO A O 1
ATOM 1429 N N . THR A 1 183 ? -17.304 11.441 0.191 1.00 82.62 183 THR A N 1
ATOM 1430 C CA . THR A 1 183 ? -17.049 10.210 0.940 1.00 82.62 183 THR A CA 1
ATOM 1431 C C . THR A 1 183 ? -17.682 9.019 0.212 1.00 82.62 183 THR A C 1
ATOM 1433 O O . THR A 1 183 ? -18.868 9.086 -0.115 1.00 82.62 183 THR A O 1
ATOM 1436 N N . PRO A 1 184 ? -16.931 7.935 -0.067 1.00 86.19 184 PRO A N 1
ATOM 1437 C CA . PRO A 1 184 ? -17.491 6.732 -0.673 1.00 86.19 184 PRO A CA 1
ATOM 1438 C C . PRO A 1 184 ? -18.619 6.123 0.168 1.00 86.19 184 PRO A C 1
ATOM 1440 O O . PRO A 1 184 ? -18.521 6.042 1.388 1.00 86.19 184 PRO A O 1
ATOM 1443 N N . GLU A 1 185 ? -19.661 5.618 -0.495 1.00 87.06 185 GLU A N 1
ATOM 1444 C CA . GLU A 1 185 ? -20.864 5.072 0.157 1.00 87.06 185 GLU A CA 1
ATOM 1445 C C . GLU A 1 185 ? -20.568 3.904 1.115 1.00 87.06 185 GLU A C 1
ATOM 1447 O O . GLU A 1 185 ? -21.278 3.706 2.094 1.00 87.06 185 GLU A O 1
ATOM 1452 N N . TRP A 1 186 ? -19.517 3.116 0.868 1.00 90.44 186 TRP A N 1
ATOM 1453 C CA . TRP A 1 186 ? -19.166 2.006 1.760 1.00 90.44 186 TRP A CA 1
ATOM 1454 C C . TRP A 1 186 ? -18.773 2.487 3.163 1.00 90.44 186 TRP A C 1
ATOM 1456 O O . TRP A 1 186 ? -19.030 1.777 4.129 1.00 90.44 186 TRP A O 1
ATOM 1466 N N . VAL A 1 18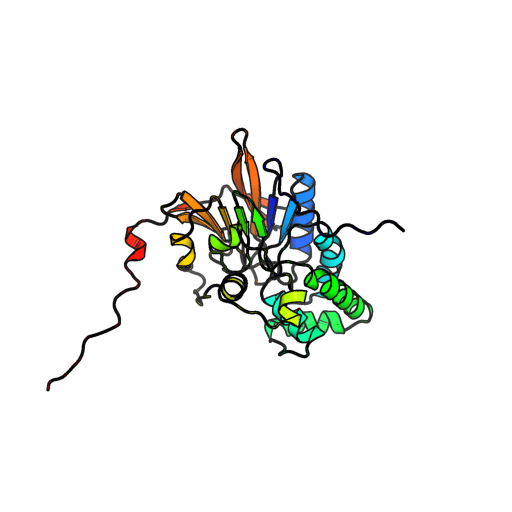7 ? -18.245 3.711 3.301 1.00 91.75 187 VAL A N 1
ATOM 1467 C CA . VAL A 1 187 ? -17.821 4.275 4.593 1.00 91.75 187 VAL A CA 1
ATOM 1468 C C . VAL A 1 187 ? -18.995 4.404 5.559 1.00 91.75 187 VAL A C 1
ATOM 1470 O O . VAL A 1 187 ? -18.843 4.118 6.745 1.00 91.75 187 VAL A O 1
ATOM 1473 N N . SER A 1 188 ? -20.180 4.804 5.083 1.00 90.88 188 SER A N 1
ATOM 1474 C CA . SER A 1 188 ? -21.352 4.972 5.955 1.00 90.88 188 SER A CA 1
ATOM 1475 C C . SER A 1 188 ? -21.937 3.642 6.439 1.00 90.88 188 SER A C 1
ATOM 1477 O O . SER A 1 188 ? -22.682 3.628 7.419 1.00 90.88 188 SER A O 1
ATOM 1479 N N . LYS A 1 189 ? -21.574 2.528 5.790 1.00 91.44 189 LYS A N 1
ATOM 1480 C CA . LYS A 1 189 ? -22.081 1.181 6.086 1.00 91.44 189 LYS A CA 1
ATOM 1481 C C . LYS A 1 189 ? -21.223 0.403 7.079 1.00 91.44 189 LYS A C 1
ATOM 1483 O O . LYS A 1 189 ? -21.737 -0.534 7.676 1.00 91.44 189 LYS A O 1
ATOM 1488 N N . LEU A 1 190 ? -19.958 0.784 7.258 1.00 93.00 190 LEU A N 1
ATOM 1489 C CA . LEU A 1 190 ? -19.025 0.063 8.125 1.00 93.00 190 LEU A CA 1
ATOM 1490 C C . LEU A 1 190 ? -19.457 0.061 9.590 1.00 93.00 190 LEU A C 1
ATOM 1492 O O . LEU A 1 190 ? -19.930 1.075 10.112 1.00 93.00 190 LEU A O 1
ATOM 1496 N N . THR A 1 191 ? -19.223 -1.055 10.266 1.00 92.56 191 THR A N 1
ATOM 1497 C CA . THR A 1 191 ? -19.475 -1.226 11.708 1.00 92.56 191 THR A CA 1
ATOM 1498 C C . THR A 1 191 ? -18.216 -1.575 12.506 1.00 92.56 191 THR A C 1
ATOM 1500 O O . THR A 1 191 ? -18.258 -1.678 13.730 1.00 92.56 191 THR A O 1
ATOM 1503 N N . ILE A 1 192 ? -17.082 -1.727 11.827 1.00 86.62 192 ILE A N 1
ATOM 1504 C CA . ILE A 1 192 ? -15.769 -2.010 12.417 1.00 86.62 192 ILE A CA 1
ATOM 1505 C C . ILE A 1 192 ? -15.136 -0.795 13.114 1.00 86.62 192 ILE A C 1
ATOM 1507 O O . ILE A 1 192 ? -15.567 0.338 12.944 1.00 86.62 192 ILE A O 1
ATOM 1511 N N . GLY A 1 193 ? -14.074 -1.021 13.895 1.00 87.06 193 GLY A N 1
ATOM 1512 C CA . GLY A 1 193 ? -13.373 0.057 14.601 1.00 87.06 193 GLY A CA 1
ATOM 1513 C C . GLY A 1 193 ? -12.632 1.008 13.657 1.00 87.06 193 GLY A C 1
ATOM 1514 O O . GLY A 1 193 ? -12.889 2.214 13.649 1.00 87.06 193 GLY A O 1
ATOM 1515 N N . HIS A 1 194 ? -11.704 0.471 12.858 1.00 92.56 194 HIS A N 1
ATOM 1516 C CA . HIS A 1 194 ? -10.878 1.271 11.952 1.00 92.56 194 HIS A CA 1
ATOM 1517 C C . HIS A 1 194 ? -10.734 0.636 10.566 1.00 92.56 194 HIS A C 1
ATOM 1519 O O . HIS A 1 194 ? -10.477 -0.561 10.441 1.00 92.56 194 HIS A O 1
ATOM 1525 N N . ALA A 1 195 ? 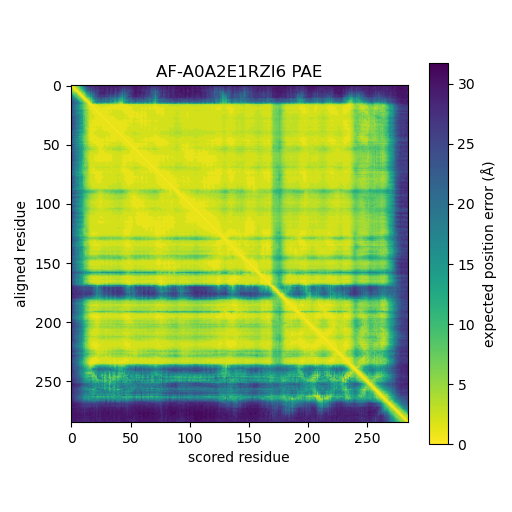-10.812 1.466 9.529 1.00 95.12 195 ALA A N 1
ATOM 1526 C CA . ALA A 1 195 ? -10.506 1.097 8.150 1.00 95.12 195 ALA A CA 1
ATOM 1527 C C . ALA A 1 195 ? -9.349 1.944 7.616 1.00 95.12 195 ALA A C 1
ATOM 1529 O O . ALA A 1 195 ? -9.349 3.153 7.828 1.00 95.12 195 ALA A O 1
ATOM 1530 N N . PHE A 1 196 ? -8.401 1.349 6.893 1.00 96.06 196 PHE A N 1
ATOM 1531 C CA . PHE A 1 196 ? -7.303 2.075 6.241 1.00 96.06 196 PHE A CA 1
ATOM 1532 C C . PHE A 1 196 ? -7.316 1.816 4.743 1.00 96.06 196 PHE A C 1
ATOM 1534 O O . PHE A 1 196 ? -7.349 0.659 4.317 1.00 96.06 196 PHE A O 1
ATOM 1541 N N . VAL A 1 197 ? -7.276 2.894 3.962 1.00 96.31 197 VAL A N 1
ATOM 1542 C CA . VAL A 1 197 ? -7.252 2.838 2.499 1.00 96.31 197 VAL A CA 1
ATOM 1543 C C . VAL A 1 197 ? -6.213 3.792 1.920 1.00 96.31 197 VAL A C 1
ATOM 1545 O O . VAL A 1 197 ? -5.983 4.882 2.454 1.00 96.31 197 VAL A O 1
ATOM 1548 N N . GLY A 1 198 ? -5.566 3.346 0.845 1.00 94.25 198 GLY A N 1
ATOM 1549 C CA . GLY A 1 198 ? -4.778 4.186 -0.057 1.00 94.25 198 GLY A CA 1
ATOM 1550 C C . GLY A 1 198 ? -5.697 4.767 -1.130 1.00 94.25 198 GLY A C 1
ATOM 1551 O O . GLY A 1 198 ? -6.827 5.137 -0.794 1.00 94.25 198 GLY A O 1
ATOM 1552 N N . HIS A 1 199 ? -5.244 4.781 -2.390 1.00 92.62 199 HIS A N 1
ATOM 1553 C CA . HIS A 1 199 ? -5.989 5.000 -3.649 1.00 92.62 199 HIS A CA 1
ATOM 1554 C C . HIS A 1 199 ? -6.716 6.346 -3.837 1.00 92.62 199 HIS A C 1
ATOM 1556 O O . HIS A 1 199 ? -6.777 6.917 -4.929 1.00 92.62 199 HIS A O 1
ATOM 1562 N N . TYR A 1 200 ? -7.400 6.807 -2.796 1.00 87.56 200 TYR A N 1
ATOM 1563 C CA . TYR A 1 200 ? -8.381 7.868 -2.812 1.00 87.56 200 TYR A CA 1
ATOM 1564 C C . TYR A 1 200 ? -7.801 9.111 -2.143 1.00 87.56 200 TYR A C 1
ATOM 1566 O O . TYR A 1 200 ? -7.995 9.350 -0.949 1.00 87.56 200 TYR A O 1
ATOM 1574 N N . ILE A 1 201 ? -7.112 9.922 -2.949 1.00 85.56 201 ILE A N 1
ATOM 1575 C CA . ILE A 1 201 ? -6.549 11.209 -2.530 1.00 85.56 201 ILE A CA 1
ATOM 1576 C C . ILE A 1 201 ? -7.686 12.168 -2.153 1.00 85.56 201 ILE A C 1
ATOM 1578 O O . ILE A 1 201 ? -8.258 12.847 -3.010 1.00 85.56 201 ILE A O 1
ATOM 1582 N N . ARG A 1 202 ? -8.015 12.245 -0.858 1.00 81.81 202 ARG A N 1
ATOM 1583 C CA . ARG A 1 202 ? -8.961 13.244 -0.324 1.00 81.81 202 ARG A CA 1
ATOM 1584 C C . ARG A 1 202 ? -8.312 14.612 -0.164 1.00 81.81 202 ARG A C 1
ATOM 1586 O O . ARG A 1 202 ? -8.966 15.625 -0.401 1.00 81.81 202 ARG A O 1
ATOM 1593 N N . HIS A 1 203 ? -7.042 14.621 0.230 1.00 78.69 203 HIS A N 1
ATOM 1594 C CA . HIS A 1 203 ? -6.237 15.814 0.440 1.00 78.69 203 HIS A CA 1
ATOM 1595 C C . HIS A 1 203 ? -4.770 15.494 0.132 1.00 78.69 203 HIS A C 1
ATOM 1597 O O . HIS A 1 203 ? -4.330 14.368 0.334 1.00 78.69 203 HIS A O 1
ATOM 1603 N N . ARG A 1 204 ? -4.002 16.469 -0.367 1.00 79.88 204 ARG A N 1
ATOM 1604 C CA . ARG A 1 204 ? -2.563 16.280 -0.655 1.00 79.88 204 ARG A CA 1
ATOM 1605 C C . ARG A 1 204 ? -1.664 16.646 0.521 1.00 79.88 204 ARG A C 1
ATOM 1607 O O . ARG A 1 204 ? -0.550 16.145 0.632 1.00 79.88 204 ARG A O 1
ATOM 1614 N N . ASP A 1 205 ? -2.169 17.496 1.413 1.00 76.12 205 ASP A N 1
ATOM 1615 C CA . ASP A 1 205 ? -1.380 18.006 2.535 1.00 76.12 205 ASP A CA 1
ATOM 1616 C C . ASP A 1 205 ? -1.546 17.239 3.850 1.00 76.12 205 ASP A C 1
ATOM 1618 O O . ASP A 1 205 ? -0.808 17.501 4.792 1.00 76.12 205 ASP A O 1
ATOM 1622 N N . HIS A 1 206 ? -2.504 16.320 3.966 1.00 79.19 206 HIS A N 1
ATOM 1623 C CA . HIS A 1 206 ? -2.682 15.530 5.186 1.00 79.19 206 HIS A CA 1
ATOM 1624 C C . HIS A 1 206 ? -3.564 14.306 4.939 1.00 79.19 206 HIS A C 1
ATOM 1626 O O . HIS A 1 206 ? -4.427 14.307 4.063 1.00 79.19 206 HIS A O 1
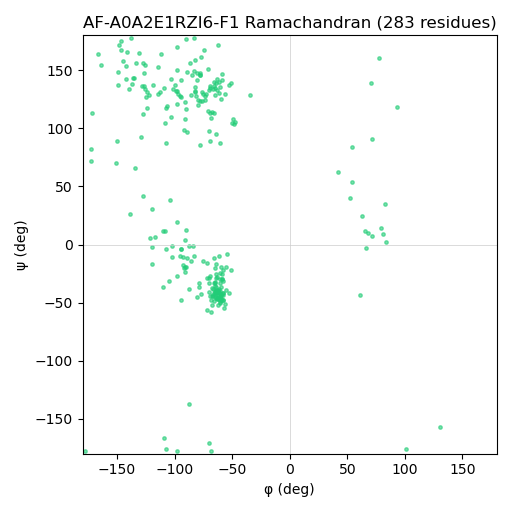ATOM 1632 N N . VAL A 1 207 ? -3.370 13.281 5.769 1.00 86.81 207 VAL A N 1
ATOM 1633 C CA . VAL A 1 207 ? -4.255 12.113 5.841 1.00 86.81 207 VAL A CA 1
ATOM 1634 C C . VAL A 1 207 ? -5.639 12.571 6.294 1.00 86.81 207 VAL A C 1
ATOM 1636 O O . VAL A 1 207 ? -5.758 13.310 7.270 1.00 86.81 207 VAL A O 1
ATOM 1639 N N . SER A 1 208 ? -6.689 12.114 5.615 1.00 87.50 208 SER A N 1
ATOM 1640 C CA . SER A 1 208 ? -8.072 12.454 5.969 1.00 87.50 208 SER A CA 1
ATOM 1641 C C . SER A 1 208 ? -8.718 11.348 6.801 1.00 87.50 208 SER A C 1
ATOM 1643 O O . SER A 1 208 ? -8.664 10.176 6.423 1.00 87.50 208 SER A O 1
ATOM 1645 N N . LEU A 1 209 ? -9.363 11.713 7.911 1.00 90.19 209 LEU A N 1
ATOM 1646 C CA . LEU A 1 209 ? -10.090 10.777 8.768 1.00 90.19 209 LEU A CA 1
ATOM 1647 C C . LEU A 1 209 ? -11.582 11.069 8.692 1.00 90.19 209 LEU A C 1
ATOM 1649 O O . LEU A 1 209 ? -11.998 12.210 8.866 1.00 90.19 209 LEU A O 1
ATOM 1653 N N . VAL A 1 210 ? -12.381 10.030 8.472 1.00 89.31 210 VAL A N 1
ATOM 1654 C CA . VAL A 1 210 ? -13.839 10.134 8.411 1.00 89.31 210 VAL A CA 1
ATOM 1655 C C . VAL A 1 210 ? -14.454 9.188 9.431 1.00 89.31 210 VAL A C 1
ATOM 1657 O O . VAL A 1 210 ? -14.294 7.973 9.319 1.00 89.31 210 VAL A O 1
ATOM 1660 N N . GLN A 1 211 ? -15.176 9.735 10.407 1.00 91.44 211 GLN A N 1
ATOM 1661 C CA . GLN A 1 211 ? -15.945 8.953 11.368 1.00 91.44 211 GLN A CA 1
ATOM 1662 C C . GLN A 1 211 ? -17.403 8.832 10.918 1.00 91.44 211 GLN A C 1
ATOM 1664 O O . GLN A 1 211 ? -18.059 9.840 10.641 1.00 91.44 211 GLN A O 1
ATOM 1669 N N . ASN A 1 212 ? -17.918 7.604 10.854 1.00 91.56 212 ASN A N 1
ATOM 1670 C CA . ASN A 1 212 ? -19.317 7.347 10.519 1.00 91.56 212 ASN A CA 1
ATOM 1671 C C . ASN A 1 212 ? -20.229 7.304 11.763 1.00 91.56 212 ASN A C 1
ATOM 1673 O O . ASN A 1 212 ? -19.777 7.400 12.904 1.00 91.56 212 ASN A O 1
ATOM 1677 N N . GLN A 1 213 ? -21.534 7.132 11.537 1.00 90.25 213 GLN A N 1
ATOM 1678 C CA . GLN A 1 213 ? -22.553 7.085 12.595 1.00 90.25 213 GLN A CA 1
ATOM 1679 C C . GLN A 1 213 ? -22.423 5.894 13.560 1.00 90.25 213 GLN A C 1
ATOM 1681 O O . GLN A 1 213 ? -22.938 5.956 14.673 1.00 90.25 213 GLN A O 1
ATOM 1686 N N . HIS A 1 214 ? -21.731 4.825 13.160 1.00 89.44 214 HIS A N 1
ATOM 1687 C CA . HIS A 1 214 ? -21.444 3.668 14.013 1.00 89.44 214 HIS A CA 1
ATOM 1688 C C . HIS A 1 214 ? -20.162 3.854 14.839 1.00 89.44 214 HIS A C 1
ATOM 1690 O O . HIS A 1 214 ? -19.798 2.976 15.615 1.00 89.44 214 HIS A O 1
ATOM 1696 N N . GLY A 1 215 ? -19.465 4.986 14.683 1.00 88.31 215 GLY A N 1
ATOM 1697 C CA . GLY A 1 215 ? -18.190 5.247 15.346 1.00 88.31 215 GLY A CA 1
ATOM 1698 C C . GLY A 1 215 ? -16.972 4.652 14.636 1.00 88.31 215 GLY A C 1
ATOM 1699 O O . GLY A 1 215 ? -15.862 4.834 15.129 1.00 88.31 215 GLY A O 1
ATOM 1700 N N . CYS A 1 216 ? -17.147 4.005 13.477 1.00 91.25 216 CYS A N 1
ATOM 1701 C CA . CYS A 1 216 ? -16.034 3.538 12.650 1.00 91.25 216 CYS A CA 1
ATOM 1702 C C . CYS A 1 216 ? -15.240 4.733 12.127 1.00 91.25 216 CYS A C 1
ATOM 1704 O O . CYS A 1 216 ? -15.830 5.674 11.588 1.00 91.25 216 CYS A O 1
ATOM 1706 N N . ILE A 1 217 ? -13.910 4.660 12.199 1.00 92.69 217 ILE A N 1
ATOM 1707 C CA . ILE A 1 217 ? -13.014 5.676 11.636 1.00 92.69 217 ILE A CA 1
ATOM 1708 C C . ILE A 1 217 ? -12.332 5.118 10.388 1.00 92.69 217 ILE A C 1
ATOM 1710 O O . ILE A 1 217 ? -11.551 4.170 10.458 1.00 92.69 217 ILE A O 1
ATOM 1714 N N . THR A 1 218 ? -12.595 5.737 9.241 1.00 93.94 218 THR A N 1
ATOM 1715 C CA . THR A 1 218 ? -11.892 5.454 7.986 1.00 93.94 218 THR A CA 1
ATOM 1716 C C . THR A 1 218 ? -10.735 6.426 7.797 1.00 93.94 218 THR A C 1
ATOM 1718 O O . THR A 1 218 ? -10.927 7.640 7.832 1.00 93.94 218 THR A O 1
ATOM 1721 N N . HIS A 1 219 ? -9.546 5.881 7.569 1.00 93.75 219 HIS A N 1
ATOM 1722 C CA . HIS A 1 219 ? -8.292 6.585 7.332 1.00 93.75 219 HIS A CA 1
ATOM 1723 C C . HIS A 1 219 ? -7.982 6.537 5.837 1.00 93.75 219 HIS A C 1
ATOM 1725 O O . HIS A 1 219 ? -7.652 5.479 5.301 1.00 93.75 219 HIS A O 1
ATOM 1731 N N . PHE A 1 220 ? -8.091 7.683 5.170 1.00 93.19 220 PHE A N 1
ATOM 1732 C CA . PHE A 1 220 ? -7.668 7.873 3.784 1.00 93.19 220 PHE A CA 1
ATOM 1733 C C . PHE A 1 220 ? -6.226 8.368 3.786 1.00 93.19 220 PHE A C 1
ATOM 1735 O O . PHE A 1 220 ? -5.966 9.547 4.041 1.00 93.19 220 PHE A O 1
ATOM 1742 N N . VAL A 1 221 ? -5.300 7.435 3.577 1.00 93.88 221 VAL A N 1
ATOM 1743 C CA . VAL A 1 221 ? -3.864 7.633 3.813 1.00 93.88 221 VAL A CA 1
ATOM 1744 C C . VAL A 1 221 ? -3.133 8.139 2.571 1.00 93.88 221 VAL A C 1
ATOM 1746 O O . VAL A 1 221 ? -2.042 8.691 2.684 1.00 93.88 221 VAL A O 1
ATOM 1749 N N . ASP A 1 222 ? -3.714 7.980 1.384 1.00 92.50 222 ASP A N 1
ATOM 1750 C CA . ASP A 1 222 ? -3.110 8.486 0.155 1.00 92.50 222 ASP A CA 1
ATOM 1751 C C . ASP A 1 222 ? -3.168 10.024 0.088 1.00 92.50 222 ASP A C 1
ATOM 1753 O O . ASP A 1 222 ? -4.238 10.631 0.001 1.00 92.50 222 ASP A O 1
ATOM 1757 N N . CYS A 1 223 ? -1.985 10.640 0.105 1.00 88.94 223 CYS A N 1
ATOM 1758 C CA . CYS A 1 223 ? -1.768 12.080 -0.038 1.00 88.94 223 CYS A CA 1
ATOM 1759 C C . CYS A 1 223 ? -1.147 12.438 -1.407 1.00 88.94 223 CYS A C 1
ATOM 1761 O O . CYS A 1 223 ? -0.714 13.573 -1.630 1.00 88.94 223 CYS A O 1
ATOM 1763 N N . GLY A 1 224 ? -1.105 11.488 -2.347 1.00 87.19 224 GLY A N 1
ATOM 1764 C CA . GLY A 1 224 ? -0.569 11.664 -3.693 1.00 87.19 224 GLY A CA 1
ATOM 1765 C C . GLY A 1 224 ? 0.948 11.514 -3.803 1.00 87.19 224 GLY A C 1
ATOM 1766 O O . GLY A 1 224 ? 1.554 12.224 -4.616 1.00 87.19 224 GLY A O 1
ATOM 1767 N N . GLY A 1 225 ? 1.556 10.622 -3.013 1.00 85.31 225 GLY A N 1
ATOM 1768 C CA . GLY A 1 225 ? 2.976 10.262 -3.125 1.00 85.31 225 GLY A CA 1
ATOM 1769 C C . GLY A 1 225 ? 3.348 9.893 -4.566 1.00 85.31 225 GLY A C 1
ATOM 1770 O O . GLY A 1 225 ? 2.533 9.330 -5.297 1.00 85.31 225 GLY A O 1
ATOM 1771 N N . GLY A 1 226 ? 4.517 10.340 -5.036 1.00 80.75 226 GLY A N 1
ATOM 1772 C CA . GLY A 1 226 ? 4.964 10.155 -6.428 1.00 80.75 226 GLY A CA 1
ATOM 1773 C C . GLY A 1 226 ? 4.144 10.893 -7.507 1.00 80.75 226 GLY A C 1
ATOM 1774 O O . GLY A 1 226 ? 4.509 10.882 -8.679 1.00 80.75 226 GLY A O 1
ATOM 1775 N N . LYS A 1 227 ? 3.060 11.597 -7.143 1.00 82.50 227 LYS A N 1
ATOM 1776 C CA . LYS A 1 227 ? 2.184 12.372 -8.054 1.00 82.50 227 LYS A CA 1
ATOM 1777 C C . LYS A 1 227 ? 2.147 13.866 -7.705 1.00 82.50 227 LYS A C 1
ATOM 1779 O O . LYS A 1 227 ? 1.114 14.525 -7.879 1.00 82.50 227 LYS A O 1
ATOM 1784 N N . GLY A 1 228 ? 3.235 14.399 -7.151 1.00 76.19 228 GLY A N 1
ATOM 1785 C CA . GLY A 1 228 ? 3.338 15.790 -6.687 1.00 76.19 228 GLY A CA 1
ATOM 1786 C C . GLY A 1 228 ? 2.726 16.060 -5.304 1.00 76.19 228 GLY A C 1
ATOM 1787 O O . GLY A 1 228 ? 2.572 17.220 -4.935 1.00 76.19 228 GLY A O 1
ATOM 1788 N N . GLY A 1 229 ? 2.336 15.018 -4.565 1.00 80.12 229 GLY A N 1
ATOM 1789 C CA . GLY A 1 229 ? 2.073 15.055 -3.122 1.00 80.12 229 GLY A CA 1
ATOM 1790 C C . GLY A 1 229 ? 3.152 14.293 -2.342 1.00 80.12 229 GLY A C 1
ATOM 1791 O O . GLY A 1 229 ? 4.198 13.960 -2.895 1.00 80.12 229 GLY A O 1
ATOM 1792 N N . GLN A 1 230 ? 2.895 14.012 -1.065 1.00 83.88 230 GLN A N 1
ATOM 1793 C CA . GLN A 1 230 ? 3.786 13.232 -0.191 1.00 83.88 230 GLN A CA 1
ATOM 1794 C C . GLN A 1 230 ? 3.145 11.886 0.163 1.00 83.88 230 GLN A C 1
ATOM 1796 O O . GLN A 1 230 ? 1.934 11.722 0.016 1.00 83.88 230 GLN A O 1
ATOM 1801 N N . ALA A 1 231 ? 3.928 10.927 0.659 1.00 87.94 231 ALA A N 1
ATOM 1802 C CA . ALA A 1 231 ? 3.360 9.697 1.203 1.00 87.94 231 ALA A CA 1
ATOM 1803 C C . ALA A 1 231 ? 2.720 9.994 2.565 1.00 87.94 231 ALA A C 1
ATOM 1805 O O . ALA A 1 231 ? 3.378 10.527 3.463 1.00 87.94 231 ALA A O 1
ATOM 1806 N N . GLY A 1 232 ? 1.436 9.671 2.720 1.00 90.44 232 GLY A N 1
ATOM 1807 C CA . GLY A 1 232 ? 0.752 9.781 4.004 1.00 90.44 232 GLY A CA 1
ATOM 1808 C C . GLY A 1 232 ? 1.107 8.617 4.924 1.00 90.44 232 GLY A C 1
ATOM 1809 O O . GLY A 1 232 ? 1.326 7.489 4.476 1.00 90.44 232 GLY A O 1
ATOM 1810 N N . LEU A 1 233 ? 1.166 8.901 6.222 1.00 92.06 233 LEU A N 1
ATOM 1811 C CA . LEU A 1 233 ? 1.530 7.951 7.265 1.00 92.06 233 LEU A CA 1
ATOM 1812 C C . LEU A 1 233 ? 0.472 7.962 8.364 1.00 92.06 233 LEU A C 1
ATOM 1814 O O . LEU A 1 233 ? 0.073 9.036 8.814 1.00 92.06 233 LEU A O 1
ATOM 1818 N N . VAL A 1 234 ? 0.074 6.783 8.846 1.00 92.19 234 VAL A N 1
ATOM 1819 C CA . VAL A 1 234 ? -0.732 6.639 10.066 1.00 92.19 234 VAL A CA 1
ATOM 1820 C C . VAL A 1 234 ? -0.066 5.659 11.012 1.00 92.19 234 VAL A C 1
ATOM 1822 O O . VAL A 1 234 ? -0.004 4.460 10.743 1.00 92.19 234 VAL A O 1
ATOM 1825 N N . LEU A 1 235 ? 0.414 6.158 12.146 1.00 90.06 235 LEU A N 1
ATOM 1826 C CA . LEU A 1 235 ? 0.910 5.320 13.228 1.00 90.06 235 LEU A CA 1
ATOM 1827 C C . LEU A 1 235 ? -0.231 5.010 14.191 1.00 90.06 235 LEU A C 1
ATOM 1829 O O . LEU A 1 235 ? -0.660 5.875 14.956 1.00 90.06 235 LEU A O 1
ATOM 1833 N N . MET A 1 236 ? -0.681 3.762 14.165 1.00 88.25 236 MET A N 1
ATOM 1834 C CA . MET A 1 236 ? -1.655 3.215 15.098 1.00 88.25 236 MET A CA 1
ATOM 1835 C C . MET A 1 236 ? -0.939 2.594 16.287 1.00 88.25 236 MET A C 1
ATOM 1837 O O . MET A 1 236 ? -0.116 1.685 16.132 1.00 88.25 236 MET A O 1
ATOM 1841 N N . GLN A 1 237 ? -1.270 3.071 17.483 1.00 81.62 237 GLN A N 1
ATOM 1842 C CA . GLN A 1 237 ? -0.738 2.534 18.733 1.00 81.62 237 GLN A CA 1
ATOM 1843 C C . GLN A 1 237 ? -1.885 2.108 19.646 1.00 81.62 237 GLN A C 1
ATOM 1845 O O . GLN A 1 237 ? -2.802 2.909 19.835 1.00 81.62 237 GLN A O 1
ATOM 1850 N N . PRO A 1 238 ? -1.847 0.889 20.210 1.00 71.31 238 PRO A N 1
ATOM 1851 C CA . PRO A 1 238 ? -2.795 0.508 21.240 1.00 71.31 238 PRO A CA 1
ATOM 1852 C C . PRO A 1 238 ? -2.524 1.348 22.492 1.00 71.31 238 PRO A C 1
ATOM 1854 O O . PRO A 1 238 ? -1.372 1.519 22.904 1.00 71.31 238 PRO A O 1
ATOM 1857 N N . ASP A 1 239 ? -3.574 1.895 23.081 1.00 63.50 239 ASP A N 1
ATOM 1858 C CA . ASP A 1 239 ? -3.539 2.521 24.389 1.00 63.50 239 ASP A CA 1
ATOM 1859 C C . ASP A 1 239 ? -3.665 1.465 25.500 1.00 63.50 239 ASP A C 1
ATOM 1861 O O . ASP A 1 239 ? -3.808 0.264 25.256 1.00 63.50 239 ASP A O 1
ATOM 1865 N N . LEU A 1 240 ? -3.591 1.921 26.752 1.00 49.31 240 LEU A N 1
ATOM 1866 C CA . LEU A 1 240 ? -3.669 1.051 27.929 1.00 49.31 240 LEU A CA 1
ATOM 1867 C C . LEU A 1 240 ? -5.032 0.348 28.076 1.00 49.31 240 LEU A C 1
ATOM 1869 O O . LEU A 1 240 ? -5.120 -0.631 28.814 1.00 49.31 240 LEU A O 1
ATOM 1873 N N . ALA A 1 241 ? -6.072 0.827 27.388 1.00 51.31 241 ALA A N 1
ATOM 1874 C CA . ALA A 1 241 ? -7.400 0.222 27.349 1.00 51.31 241 ALA A CA 1
ATOM 1875 C C . ALA A 1 241 ? -7.588 -0.727 26.145 1.00 51.31 241 ALA A C 1
ATOM 1877 O O . ALA A 1 241 ? -8.627 -1.378 26.039 1.00 51.31 241 ALA A O 1
ATOM 1878 N N . GLY A 1 242 ? -6.592 -0.840 25.257 1.00 53.69 242 GLY A N 1
ATOM 1879 C CA . GLY A 1 242 ? -6.673 -1.631 24.028 1.00 53.69 242 GLY A CA 1
ATOM 1880 C C . GLY A 1 242 ? -7.429 -0.941 22.884 1.00 53.69 242 GLY A C 1
ATOM 1881 O O . GLY A 1 242 ? -7.781 -1.609 21.907 1.00 53.69 242 GLY A O 1
ATOM 1882 N N . CYS A 1 243 ? -7.680 0.367 22.992 1.00 55.62 243 CYS A N 1
ATOM 1883 C CA . CYS A 1 243 ? -8.157 1.220 21.902 1.00 55.62 243 CYS A CA 1
ATOM 1884 C C . CYS A 1 243 ? -6.961 1.738 21.096 1.00 55.62 243 CYS A C 1
ATOM 1886 O O . CYS A 1 243 ? -5.854 1.815 21.614 1.00 55.62 243 CYS A O 1
ATOM 1888 N N . TYR A 1 244 ? -7.143 2.119 19.832 1.00 58.47 244 TYR A N 1
ATOM 1889 C CA . TYR A 1 244 ? -6.033 2.644 19.040 1.00 58.47 244 TYR A CA 1
ATOM 1890 C C . TYR A 1 244 ? -6.052 4.170 18.932 1.00 58.47 244 TYR A C 1
ATOM 1892 O O . TYR A 1 244 ? -7.070 4.769 18.593 1.00 58.47 244 TYR A O 1
ATOM 1900 N N . THR A 1 245 ? -4.889 4.795 19.136 1.00 59.84 245 THR A N 1
ATOM 1901 C CA . THR A 1 245 ? -4.656 6.209 18.806 1.00 59.84 245 THR A CA 1
ATOM 1902 C C . THR A 1 245 ? -3.930 6.317 17.468 1.00 59.84 245 THR A C 1
ATOM 1904 O O . THR A 1 245 ? -2.924 5.636 17.256 1.00 59.84 245 THR A O 1
ATOM 1907 N N . ALA A 1 246 ? -4.433 7.182 16.585 1.00 62.81 246 ALA A N 1
ATOM 1908 C CA . ALA A 1 246 ? -3.832 7.483 15.291 1.00 62.81 246 ALA A CA 1
ATOM 1909 C C . ALA A 1 246 ? -2.980 8.757 15.367 1.00 62.81 246 ALA A C 1
ATOM 1911 O O . ALA A 1 246 ? -3.455 9.804 15.810 1.00 62.81 246 ALA A O 1
ATOM 1912 N N . HIS A 1 247 ? -1.742 8.680 14.882 1.00 65.44 247 HIS A N 1
ATOM 1913 C CA . HIS A 1 247 ? -0.915 9.850 14.587 1.00 65.44 247 HIS A CA 1
ATOM 1914 C C . HIS A 1 247 ? -0.680 9.918 13.088 1.00 65.44 247 HIS A C 1
ATOM 1916 O O . HIS A 1 247 ? -0.275 8.916 12.497 1.00 65.44 247 HIS A O 1
ATOM 1922 N N . THR A 1 24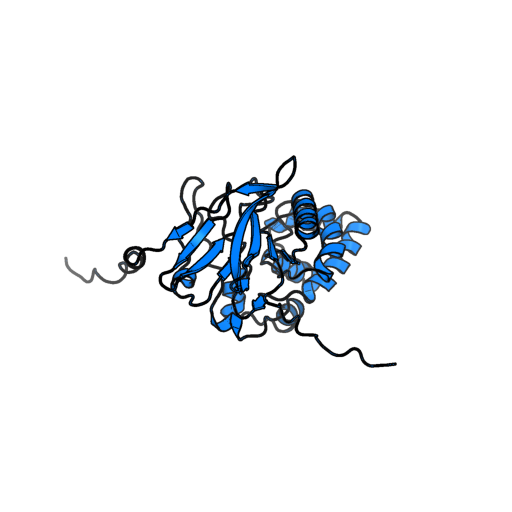8 ? -0.921 11.077 12.486 1.00 68.25 248 THR A N 1
ATOM 1923 C CA . THR A 1 248 ? -0.753 11.262 11.047 1.00 68.25 248 THR A CA 1
ATOM 1924 C C . THR A 1 248 ? 0.526 12.017 10.753 1.00 68.25 248 THR A C 1
ATOM 1926 O O . THR A 1 248 ? 0.890 12.936 11.482 1.00 68.25 248 THR A O 1
ATOM 1929 N N . ALA A 1 249 ? 1.210 11.638 9.684 1.00 64.12 249 ALA A N 1
ATOM 1930 C CA . ALA A 1 249 ? 2.365 12.371 9.195 1.00 64.12 249 ALA A CA 1
ATOM 1931 C C . ALA A 1 249 ? 2.457 12.290 7.675 1.00 64.12 249 ALA A C 1
ATOM 1933 O O . ALA A 1 249 ? 1.686 11.585 7.017 1.00 64.12 249 ALA A O 1
ATOM 1934 N N . ARG A 1 250 ? 3.431 13.013 7.133 1.00 65.38 250 ARG A N 1
ATOM 1935 C CA . ARG A 1 250 ? 3.889 12.881 5.752 1.00 65.38 250 ARG A CA 1
ATOM 1936 C C . ARG A 1 250 ? 5.394 12.684 5.727 1.00 65.38 250 ARG A C 1
ATOM 1938 O O . ARG A 1 250 ? 6.083 13.104 6.657 1.00 65.38 250 ARG A O 1
ATOM 1945 N N . THR A 1 251 ? 5.892 12.075 4.660 1.00 59.03 251 THR A N 1
ATOM 1946 C CA . THR A 1 251 ? 7.327 12.079 4.353 1.00 59.03 251 THR A CA 1
ATOM 1947 C C . THR A 1 251 ? 7.788 13.497 4.018 1.00 59.03 251 THR A C 1
ATOM 1949 O O . THR A 1 251 ? 7.064 14.251 3.371 1.00 59.03 251 THR A O 1
ATOM 1952 N N . GLY A 1 252 ? 8.971 13.894 4.479 1.00 59.34 252 GLY A N 1
ATOM 1953 C CA . GLY A 1 252 ? 9.511 15.249 4.334 1.00 59.34 252 GLY A CA 1
ATOM 1954 C C . GLY A 1 252 ? 11.031 15.240 4.175 1.00 59.34 252 GLY A C 1
ATOM 1955 O O . GLY A 1 252 ? 11.678 14.224 4.414 1.00 59.34 252 GLY A O 1
ATOM 1956 N N . ASN A 1 253 ? 11.623 16.371 3.777 1.00 48.06 253 ASN A N 1
ATOM 1957 C CA . ASN A 1 253 ? 13.065 16.452 3.485 1.00 48.06 253 ASN A CA 1
ATOM 1958 C C . ASN A 1 253 ? 13.967 16.110 4.693 1.00 48.06 253 ASN A C 1
ATOM 1960 O O . ASN A 1 253 ? 15.096 15.678 4.489 1.00 48.06 253 ASN A O 1
ATOM 1964 N N . GLU A 1 254 ? 13.474 16.266 5.929 1.00 52.19 254 GLU A N 1
ATOM 1965 C CA . GLU A 1 254 ? 14.218 16.010 7.179 1.00 52.19 254 GLU A CA 1
ATOM 1966 C C . GLU A 1 254 ? 13.622 14.870 8.039 1.00 52.19 254 GLU A C 1
ATOM 1968 O O . GLU A 1 254 ? 14.077 14.634 9.157 1.00 52.19 254 GLU A O 1
ATOM 1973 N N . GLY A 1 255 ? 12.604 14.150 7.549 1.00 58.66 255 GLY A N 1
ATOM 1974 C CA . GLY A 1 255 ? 11.883 13.117 8.309 1.00 58.66 255 GLY A CA 1
ATOM 1975 C C . GLY A 1 255 ? 10.360 13.268 8.241 1.00 58.66 255 GLY A C 1
ATOM 1976 O O . GLY A 1 255 ? 9.839 13.862 7.300 1.00 58.66 255 GLY A O 1
ATOM 1977 N N . ALA A 1 256 ? 9.638 12.713 9.224 1.00 59.56 256 ALA A N 1
ATOM 1978 C CA . ALA A 1 256 ? 8.178 12.824 9.306 1.00 59.56 256 ALA A CA 1
ATOM 1979 C C . ALA A 1 2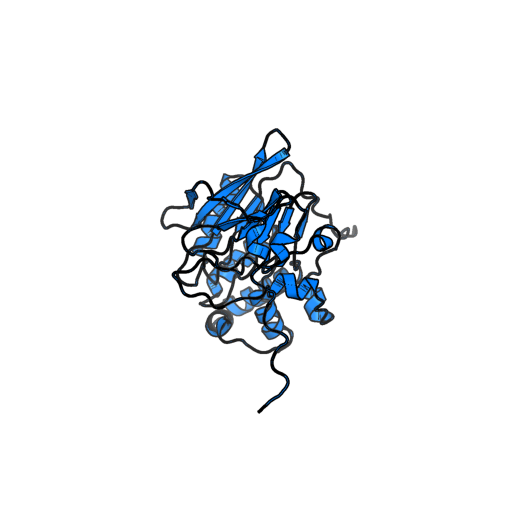56 ? 7.722 14.101 10.020 1.00 59.56 256 ALA A C 1
ATOM 1981 O O . ALA A 1 256 ? 8.112 14.351 11.162 1.00 59.56 256 ALA A O 1
ATOM 1982 N N . ASP A 1 257 ? 6.825 14.846 9.375 1.00 61.34 257 ASP A N 1
ATOM 1983 C CA . ASP A 1 257 ? 6.105 15.963 9.990 1.00 61.34 257 ASP A CA 1
ATOM 1984 C C . ASP A 1 257 ? 4.813 15.444 10.636 1.00 61.34 257 ASP A C 1
ATOM 1986 O O . ASP A 1 257 ? 3.819 15.180 9.953 1.00 61.34 257 ASP A O 1
ATOM 1990 N N . TRP A 1 258 ? 4.865 15.192 11.946 1.00 61.25 258 TRP A N 1
ATOM 1991 C CA . TRP A 1 258 ? 3.745 14.638 12.704 1.00 61.25 258 TRP A CA 1
ATOM 1992 C C . TRP A 1 258 ? 2.726 15.716 13.053 1.00 61.25 258 TRP A C 1
ATOM 1994 O O . TRP A 1 258 ? 3.003 16.634 13.825 1.00 61.25 258 TRP A O 1
ATOM 2004 N N . THR A 1 259 ? 1.498 15.529 12.587 1.00 54.53 259 THR A N 1
ATOM 2005 C CA . THR A 1 259 ? 0.353 16.368 12.936 1.00 54.53 259 THR A CA 1
ATOM 2006 C C . THR A 1 259 ? -0.677 15.556 13.717 1.00 54.53 259 THR A C 1
ATOM 2008 O O . THR A 1 259 ? -0.775 14.329 13.603 1.00 54.53 259 THR A O 1
ATOM 2011 N N . ARG A 1 260 ? -1.460 16.231 14.566 1.00 50.09 260 ARG A N 1
ATOM 2012 C CA . ARG A 1 260 ? -2.679 15.607 15.093 1.00 50.09 260 ARG A CA 1
ATOM 2013 C C . ARG A 1 260 ? -3.685 15.504 13.944 1.00 50.09 260 ARG A C 1
ATOM 2015 O O . ARG A 1 260 ? -3.868 16.507 13.256 1.00 50.09 260 ARG A O 1
ATOM 2022 N N . PRO A 1 261 ? -4.336 14.349 13.747 1.00 56.34 261 PRO A N 1
ATOM 2023 C CA . PRO A 1 261 ? -5.327 14.222 12.693 1.00 56.34 261 PRO A CA 1
ATOM 2024 C C . PRO A 1 261 ? -6.540 15.115 12.964 1.00 56.34 261 PRO A C 1
ATOM 2026 O O . PRO A 1 261 ? -7.057 15.144 14.084 1.00 56.34 261 PRO A O 1
ATOM 2029 N N . GLU A 1 262 ? -7.026 15.795 11.927 1.00 56.97 262 GLU A N 1
ATOM 2030 C CA . GLU A 1 262 ? -8.373 16.365 11.918 1.00 56.97 262 GLU A CA 1
ATOM 2031 C C . GLU A 1 262 ? -9.376 15.268 11.528 1.00 56.97 262 GLU A C 1
ATOM 2033 O O . GLU A 1 262 ? -9.157 14.526 10.569 1.00 56.97 262 GLU A O 1
ATOM 2038 N N . ILE A 1 263 ? -10.462 15.136 12.297 1.00 64.81 263 ILE A N 1
ATOM 2039 C CA . ILE A 1 263 ? -11.499 14.119 12.073 1.00 64.81 263 ILE A CA 1
ATOM 2040 C C . ILE A 1 263 ? -12.748 14.790 11.502 1.00 64.81 263 ILE A C 1
ATOM 2042 O O . ILE A 1 263 ? -13.372 15.631 12.152 1.00 64.81 263 ILE A O 1
ATOM 2046 N N . GLU A 1 264 ? -13.136 14.380 10.296 1.00 71.88 264 GLU A N 1
ATOM 2047 C CA . GLU A 1 264 ? -14.418 14.712 9.683 1.00 71.88 264 GLU A CA 1
ATOM 2048 C C . GLU A 1 264 ? -15.506 13.773 10.230 1.00 71.88 264 GLU A C 1
ATOM 2050 O O . GLU A 1 264 ? -15.380 12.551 10.176 1.00 71.88 264 GLU A O 1
ATOM 2055 N N . PHE A 1 265 ? -16.606 14.332 10.734 1.00 69.12 265 PHE A N 1
ATOM 2056 C CA . PHE A 1 265 ? -17.754 13.555 11.207 1.00 69.12 265 PHE A CA 1
ATOM 2057 C C . PHE A 1 265 ? -18.839 13.501 10.129 1.00 69.12 265 PHE A C 1
ATOM 2059 O O . PHE A 1 265 ? -19.388 14.541 9.746 1.00 69.12 265 PHE A O 1
ATOM 2066 N N . LEU A 1 266 ? -19.206 12.298 9.676 1.00 61.81 266 LEU A N 1
ATOM 2067 C CA . LEU A 1 266 ? -20.359 12.118 8.794 1.00 61.81 266 LEU A CA 1
ATOM 2068 C C . LEU A 1 266 ? -21.641 12.412 9.570 1.00 61.81 266 LEU A C 1
ATOM 2070 O O . LEU A 1 266 ? -22.052 11.653 10.446 1.00 61.81 266 LEU A O 1
ATOM 2074 N N . ARG A 1 267 ? -22.281 13.536 9.240 1.00 54.94 267 ARG A N 1
ATOM 2075 C CA . ARG A 1 267 ? -23.590 13.892 9.791 1.00 54.94 267 ARG A CA 1
ATOM 2076 C C . ARG A 1 267 ? -24.699 13.102 9.080 1.00 54.94 267 ARG A C 1
ATOM 2078 O O . ARG A 1 267 ? -24.610 12.943 7.860 1.00 54.94 267 ARG A O 1
ATOM 2085 N N . PRO A 1 268 ? -25.786 12.719 9.781 1.00 49.84 268 PRO A N 1
ATOM 2086 C CA . PRO A 1 268 ? -26.919 11.969 9.209 1.00 49.84 268 PRO A CA 1
ATOM 2087 C C . PRO A 1 268 ? -27.576 12.621 7.977 1.00 49.84 268 PRO A C 1
ATOM 2089 O O . PRO A 1 268 ? -28.293 11.987 7.212 1.00 49.84 268 PRO A O 1
ATOM 2092 N N . GLU A 1 269 ? -27.357 13.918 7.790 1.00 48.66 269 GLU A N 1
ATOM 2093 C CA . GLU A 1 269 ? -28.031 14.760 6.797 1.00 48.66 269 GLU A CA 1
ATOM 2094 C C . GLU A 1 269 ? -27.345 14.702 5.420 1.00 48.66 269 GLU A C 1
ATOM 2096 O O . GLU A 1 269 ? -27.941 15.077 4.408 1.00 48.66 269 GLU A O 1
ATOM 2101 N N . ASN A 1 270 ? -26.114 14.176 5.367 1.00 46.19 270 ASN A N 1
ATOM 2102 C CA . ASN A 1 270 ? -25.321 14.062 4.141 1.00 46.19 270 ASN A CA 1
ATOM 2103 C C . ASN A 1 270 ? -25.656 12.812 3.300 1.00 46.19 270 ASN A C 1
ATOM 2105 O O . ASN A 1 270 ? -25.268 12.762 2.135 1.00 46.19 270 ASN A O 1
ATOM 2109 N N . ASP A 1 271 ? -26.446 11.866 3.824 1.00 42.94 271 ASP A N 1
ATOM 2110 C CA . ASP A 1 271 ? -26.925 10.686 3.077 1.00 42.94 271 ASP A CA 1
ATOM 2111 C C . ASP A 1 271 ? -28.049 11.016 2.069 1.00 42.94 271 ASP A C 1
ATOM 2113 O O . ASP A 1 271 ? -28.353 10.226 1.176 1.00 42.94 271 ASP A O 1
ATOM 2117 N N . LYS A 1 272 ? -28.675 12.201 2.150 1.00 37.41 272 LYS A N 1
ATOM 2118 C CA . LYS A 1 272 ? -29.876 12.533 1.352 1.00 37.41 272 LYS A CA 1
ATOM 2119 C C . LYS A 1 272 ? -29.629 13.190 -0.011 1.00 37.41 272 LYS A C 1
ATOM 2121 O O . LYS A 1 272 ? -30.596 13.521 -0.694 1.00 37.41 272 LYS A O 1
ATOM 2126 N N . LYS A 1 273 ? -28.382 13.363 -0.468 1.00 35.69 273 LYS A N 1
ATOM 2127 C CA . LYS A 1 273 ? -28.101 13.957 -1.798 1.00 35.69 273 LYS A CA 1
ATOM 2128 C C . LYS A 1 273 ? -27.813 12.956 -2.923 1.00 35.69 273 LYS A C 1
ATOM 2130 O O . LYS A 1 273 ? -27.302 13.353 -3.966 1.00 35.69 273 LYS A O 1
ATOM 2135 N N . MET A 1 274 ? -28.207 11.690 -2.774 1.00 36.81 274 MET A N 1
ATOM 2136 C CA . MET A 1 274 ? -28.157 10.706 -3.867 1.00 36.81 274 MET A CA 1
ATOM 2137 C C . MET A 1 274 ? -29.483 9.970 -4.111 1.00 36.81 274 MET A C 1
ATOM 2139 O O . MET A 1 274 ? -29.486 8.788 -4.415 1.00 36.81 274 MET A O 1
ATOM 2143 N N . THR A 1 275 ? -30.619 10.669 -4.075 1.00 37.66 275 THR A N 1
ATOM 2144 C CA . THR A 1 275 ? -31.863 10.180 -4.705 1.00 37.66 275 THR A CA 1
ATOM 2145 C C . THR A 1 275 ? -32.728 11.347 -5.176 1.00 37.66 275 THR A C 1
ATOM 2147 O O . THR A 1 275 ? -33.569 11.824 -4.424 1.00 37.66 275 THR A O 1
ATOM 2150 N N . ALA A 1 276 ? -32.517 11.812 -6.411 1.00 31.83 276 ALA A N 1
ATOM 2151 C CA . ALA A 1 276 ? -33.552 12.437 -7.245 1.00 31.83 276 ALA A CA 1
ATOM 2152 C C . ALA A 1 276 ? -33.012 12.694 -8.663 1.00 31.83 276 ALA A C 1
ATOM 2154 O O . ALA A 1 276 ? -32.761 13.829 -9.038 1.00 31.83 276 ALA A O 1
ATOM 2155 N N . HIS A 1 277 ? -32.821 11.637 -9.452 1.00 31.14 277 HIS A N 1
ATOM 2156 C CA . HIS A 1 277 ? -32.965 11.719 -10.911 1.00 31.14 277 HIS A CA 1
ATOM 2157 C C . HIS A 1 277 ? -33.407 10.357 -11.444 1.00 31.14 277 HIS A C 1
ATOM 2159 O O . HIS A 1 277 ? -32.663 9.632 -12.096 1.00 31.14 277 HIS A O 1
ATOM 2165 N N . ALA A 1 278 ? -34.648 10.008 -11.136 1.00 33.66 278 ALA A N 1
ATOM 2166 C CA . ALA A 1 278 ? -35.463 9.164 -11.988 1.00 33.66 278 ALA A CA 1
ATOM 2167 C C . ALA A 1 278 ? -36.918 9.585 -11.773 1.00 33.66 278 ALA A C 1
ATOM 2169 O O . ALA A 1 278 ? -37.311 9.831 -10.638 1.00 33.66 278 ALA A O 1
ATOM 2170 N N . THR A 1 279 ? -37.638 9.670 -12.891 1.00 35.00 279 THR A N 1
ATOM 2171 C CA . THR A 1 279 ? -39.076 9.934 -13.058 1.00 35.00 279 THR A CA 1
ATOM 2172 C C . THR A 1 279 ? -39.550 11.355 -12.759 1.00 35.00 279 THR A C 1
ATOM 2174 O O . THR A 1 279 ? -39.911 11.676 -11.638 1.00 35.00 279 THR A O 1
ATOM 2177 N N . ASP A 1 280 ? -39.561 12.196 -13.795 1.00 29.50 280 ASP A N 1
ATOM 2178 C CA . ASP A 1 280 ? -40.822 12.716 -14.343 1.00 29.50 280 ASP A CA 1
ATOM 2179 C C . ASP A 1 280 ? -40.559 13.497 -15.635 1.00 29.50 280 ASP A C 1
ATOM 2181 O O . ASP A 1 280 ? -39.885 14.521 -15.636 1.00 29.50 280 ASP A O 1
ATOM 2185 N N . ASN A 1 281 ? -41.048 12.952 -16.752 1.00 29.28 281 ASN A N 1
ATOM 2186 C CA . ASN A 1 281 ? -41.741 13.705 -17.800 1.00 29.28 281 ASN A CA 1
ATOM 2187 C C . ASN A 1 281 ? -42.312 12.720 -18.825 1.00 29.28 281 ASN A C 1
ATOM 2189 O O . ASN A 1 281 ? -41.744 12.449 -19.883 1.00 29.28 281 ASN A O 1
ATOM 2193 N N . LEU A 1 282 ? -43.474 12.177 -18.464 1.00 33.97 282 LEU A N 1
ATOM 2194 C CA . LEU A 1 282 ? -44.466 11.668 -19.397 1.00 33.97 282 LEU A CA 1
ATOM 2195 C C . LEU A 1 282 ? -45.434 12.819 -19.744 1.00 33.97 282 LEU A C 1
ATOM 2197 O O . LEU A 1 282 ? -46.192 13.260 -18.893 1.00 33.97 282 LEU A O 1
ATOM 2201 N N . VAL A 1 283 ? -45.435 13.186 -21.031 1.00 32.81 283 VAL A N 1
ATOM 2202 C CA . VAL A 1 283 ? -46.568 13.653 -21.867 1.00 32.81 283 VAL A CA 1
ATOM 2203 C C . VAL A 1 283 ? -47.208 15.042 -21.621 1.00 32.81 283 VAL A C 1
ATOM 2205 O O . VAL A 1 283 ? -47.626 15.383 -20.520 1.00 32.81 283 VAL A O 1
ATOM 2208 N N . LYS A 1 284 ? -47.492 15.686 -22.774 1.00 35.22 284 LYS A N 1
ATOM 2209 C CA . LYS A 1 284 ? -48.413 16.804 -23.109 1.00 35.22 284 LYS A CA 1
ATOM 2210 C C . LYS A 1 284 ? -47.739 18.181 -23.058 1.00 35.22 284 LYS A C 1
ATOM 2212 O O . LYS A 1 284 ? -47.253 18.572 -22.011 1.00 35.22 284 LYS A O 1
ATOM 2217 N N . THR A 1 285 ? -47.654 18.959 -24.138 1.00 39.84 285 THR A N 1
ATOM 2218 C CA . THR A 1 285 ? -48.452 19.077 -25.382 1.00 39.84 285 THR A CA 1
ATOM 2219 C C . THR A 1 285 ? -47.576 19.349 -26.593 1.00 39.84 285 THR A C 1
ATOM 2221 O O . THR A 1 285 ? -46.615 20.129 -26.422 1.00 39.84 285 THR A O 1
#

pLDDT: mean 81.23, std 20.8, range [28.25, 98.69]

Mean predicted aligned error: 9.23 Å